Protein AF-A0A3E0KHG6-F1 (afdb_monomer)

Secondary structure (DSSP, 8-state):
--GGGGHHHHHHHHHHHHHHHH-SHHHHHHHHHHHHHHHHHHHHHHHHHHHEEEEEEES-SEEETT-EEEEEEEEEE-SSS-EEEEEEEEPPPEESS------SS---S---EEEEEE-TT-EEEEEEEEE--S-EEEE---EEEEEE-TTS--EEEEEE----EEEEEPPPP----------EEEEEEE-S-TT-EEEEEEEEEEE--TTS-GGGB-HHHHHHHSS-EEEEEEEEEE----------TTS----GGGSHHHHHHHHHHHHHHHHHHTT--S-----SS-------------------

Structure (mmCIF, N/CA/C/O backbone):
data_AF-A0A3E0KHG6-F1
#
_entry.id   AF-A0A3E0KHG6-F1
#
loop_
_atom_site.group_PDB
_atom_site.id
_atom_site.type_symbol
_atom_site.label_atom_id
_atom_site.label_alt_id
_atom_site.label_comp_id
_atom_site.label_asym_id
_atom_site.label_entity_id
_atom_site.label_seq_id
_atom_site.pdbx_PDB_ins_code
_atom_site.Cartn_x
_atom_site.Cartn_y
_atom_site.Cartn_z
_atom_site.occupancy
_atom_site.B_iso_or_equiv
_atom_site.auth_seq_id
_atom_site.auth_comp_id
_atom_site.auth_asym_id
_atom_site.auth_atom_id
_atom_site.pdbx_PDB_model_num
ATOM 1 N N . MET A 1 1 ? -0.201 10.706 -28.434 1.00 39.69 1 MET A N 1
ATOM 2 C CA . MET A 1 1 ? 0.811 10.623 -29.504 1.00 39.69 1 MET A CA 1
ATOM 3 C C . MET A 1 1 ? 1.356 12.033 -29.694 1.00 39.69 1 MET A C 1
ATOM 5 O O . MET A 1 1 ? 0.609 12.886 -30.156 1.00 39.69 1 MET A O 1
ATOM 9 N N . ARG A 1 2 ? 2.537 12.357 -29.147 1.00 41.09 2 ARG A N 1
ATOM 10 C CA . ARG A 1 2 ? 3.091 13.725 -29.238 1.00 41.09 2 ARG A CA 1
ATOM 11 C C . ARG A 1 2 ? 4.000 13.774 -30.470 1.00 41.09 2 ARG A C 1
ATOM 13 O O . ARG A 1 2 ? 4.746 12.834 -30.698 1.00 41.09 2 ARG A O 1
ATOM 20 N N . LEU A 1 3 ? 3.945 14.860 -31.243 1.00 42.72 3 LEU A N 1
ATOM 21 C CA . LEU A 1 3 ? 4.586 15.015 -32.565 1.00 42.72 3 LEU A CA 1
ATOM 22 C C . LEU A 1 3 ? 6.104 14.717 -32.637 1.00 42.72 3 LEU A C 1
ATOM 24 O O . LEU A 1 3 ? 6.637 14.565 -33.729 1.00 42.72 3 LEU A O 1
ATOM 28 N N . HIS A 1 4 ? 6.798 14.588 -31.506 1.00 54.03 4 HIS A N 1
ATOM 29 C CA . HIS A 1 4 ? 8.230 14.278 -31.444 1.00 54.03 4 HIS A CA 1
ATOM 30 C C . HIS A 1 4 ? 8.552 12.786 -31.658 1.00 54.03 4 HIS A C 1
ATOM 32 O O . HIS A 1 4 ? 9.675 12.466 -32.032 1.00 54.03 4 HIS A O 1
ATOM 38 N N . ASP A 1 5 ? 7.581 11.881 -31.472 1.00 59.44 5 ASP A N 1
ATOM 39 C CA . ASP A 1 5 ? 7.814 10.426 -31.522 1.00 59.44 5 ASP A CA 1
ATOM 40 C C . ASP A 1 5 ? 8.077 9.914 -32.966 1.00 59.44 5 ASP A C 1
ATOM 42 O O . ASP A 1 5 ? 8.570 8.807 -33.163 1.00 59.44 5 ASP A O 1
ATOM 46 N N . ILE A 1 6 ? 7.779 10.725 -33.992 1.00 68.62 6 ILE A N 1
ATOM 47 C CA . ILE A 1 6 ? 7.855 10.342 -35.420 1.00 68.62 6 ILE A CA 1
ATOM 48 C C . ILE A 1 6 ? 9.126 10.889 -36.098 1.00 68.62 6 ILE A C 1
ATOM 50 O O . ILE A 1 6 ? 9.483 10.459 -37.193 1.00 68.62 6 ILE A O 1
ATOM 54 N N . GLY A 1 7 ? 9.849 11.809 -35.449 1.00 79.44 7 GLY A N 1
ATOM 55 C CA . GLY A 1 7 ? 10.944 12.554 -36.074 1.00 79.44 7 GLY A CA 1
ATOM 56 C C . GLY A 1 7 ? 12.068 11.658 -36.592 1.00 79.44 7 GLY A C 1
ATOM 57 O O . GLY A 1 7 ? 12.348 11.653 -37.787 1.00 79.44 7 GLY A O 1
ATOM 58 N N . LEU A 1 8 ? 12.703 10.871 -35.718 1.00 81.12 8 LEU A N 1
ATOM 59 C CA . LEU A 1 8 ? 13.843 10.045 -36.122 1.00 81.12 8 LEU A CA 1
ATOM 60 C C . LEU A 1 8 ? 13.497 8.967 -37.169 1.00 81.12 8 LEU A C 1
ATOM 62 O O . LEU A 1 8 ? 14.211 8.913 -38.168 1.00 81.12 8 LEU A O 1
ATOM 66 N N . PRO A 1 9 ? 12.431 8.146 -37.033 1.00 85.31 9 PRO A N 1
ATOM 67 C CA . PRO A 1 9 ? 12.106 7.158 -38.063 1.00 85.31 9 PRO A CA 1
ATOM 68 C C . PRO A 1 9 ? 11.786 7.817 -39.412 1.00 85.31 9 PRO A C 1
ATOM 70 O O . PRO A 1 9 ? 12.242 7.332 -40.448 1.00 85.31 9 PRO A O 1
ATOM 73 N N . LEU A 1 10 ? 11.116 8.975 -39.413 1.00 89.56 10 LEU A N 1
ATOM 74 C CA . LEU A 1 10 ? 10.895 9.754 -40.630 1.00 89.56 10 LEU A CA 1
ATOM 75 C C . LEU A 1 10 ? 12.222 10.202 -41.262 1.00 89.56 10 LEU A C 1
ATOM 77 O O . LEU A 1 10 ? 12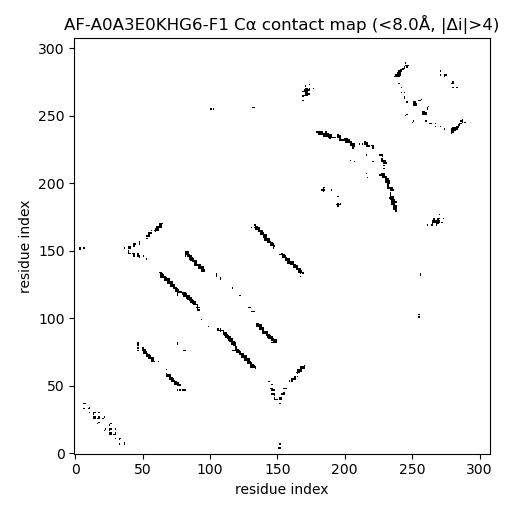.443 9.947 -42.445 1.00 89.56 10 LEU A O 1
ATOM 81 N N . TRP A 1 11 ? 13.142 10.779 -40.483 1.00 88.94 11 TRP A N 1
ATOM 82 C CA . TRP A 1 11 ? 14.472 11.168 -40.971 1.00 88.94 11 TRP A CA 1
ATOM 83 C C . TRP A 1 11 ? 15.285 9.978 -41.484 1.00 88.94 11 TRP A C 1
ATOM 85 O O . TRP A 1 11 ? 15.977 10.107 -42.490 1.00 88.94 11 TRP A O 1
ATOM 95 N N . THR A 1 12 ? 15.165 8.804 -40.858 1.00 90.19 12 THR A N 1
ATOM 96 C CA . THR A 1 12 ? 15.846 7.587 -41.331 1.00 90.19 12 THR A CA 1
ATOM 97 C C . THR A 1 12 ? 15.291 7.112 -42.673 1.00 90.19 12 THR A C 1
ATOM 99 O O . THR A 1 12 ? 16.064 6.738 -43.553 1.00 90.19 12 THR A O 1
ATOM 102 N N . SER A 1 13 ? 13.971 7.208 -42.876 1.00 91.44 13 SER A N 1
ATOM 103 C CA . SER A 1 13 ? 13.336 6.875 -44.154 1.00 91.44 13 SER A CA 1
ATOM 104 C C . SER A 1 13 ? 13.700 7.875 -45.254 1.00 91.44 13 SER A C 1
ATOM 106 O O . SER A 1 13 ? 13.993 7.475 -46.378 1.00 91.44 13 SER A O 1
ATOM 108 N N . LEU A 1 14 ? 13.784 9.168 -44.923 1.00 93.12 14 LEU A N 1
ATOM 109 C CA . LEU A 1 14 ? 14.209 10.205 -45.859 1.00 93.12 14 LEU A CA 1
ATOM 110 C C . LEU A 1 14 ? 15.688 10.046 -46.239 1.00 93.12 14 LEU A C 1
ATOM 112 O O . LEU A 1 14 ? 16.036 10.180 -47.409 1.00 93.12 14 LEU A O 1
ATOM 116 N N . ALA A 1 15 ? 16.546 9.704 -45.273 1.00 92.06 15 ALA A N 1
ATOM 117 C CA . ALA A 1 15 ? 17.954 9.402 -45.518 1.00 92.06 15 ALA A CA 1
ATOM 118 C C . ALA A 1 15 ? 18.129 8.165 -46.415 1.00 92.06 15 ALA A C 1
ATOM 120 O O . ALA A 1 15 ? 19.000 8.169 -47.281 1.00 92.06 15 ALA A O 1
ATOM 121 N N . LEU A 1 16 ? 17.276 7.142 -46.264 1.00 94.56 16 LEU A N 1
ATOM 122 C CA . LEU A 1 16 ? 17.259 5.978 -47.154 1.00 94.56 16 LEU A CA 1
ATOM 123 C C . LEU A 1 16 ? 16.898 6.373 -48.589 1.00 94.56 16 LEU A C 1
ATOM 125 O O . LEU A 1 16 ? 17.606 6.001 -49.519 1.00 94.56 16 LEU A O 1
ATOM 129 N N . VAL A 1 17 ? 15.828 7.153 -48.774 1.00 95.19 17 VAL A N 1
ATOM 130 C CA . VAL A 1 17 ? 15.427 7.643 -50.103 1.00 95.19 17 VAL A CA 1
ATOM 131 C C . VAL A 1 17 ? 16.553 8.468 -50.724 1.00 95.19 17 VAL A C 1
ATOM 133 O O . VAL A 1 17 ? 16.929 8.217 -51.864 1.00 95.19 17 VAL A O 1
ATOM 136 N N . PHE A 1 18 ? 17.154 9.380 -49.958 1.00 94.44 18 PHE A N 1
ATOM 137 C CA . PHE A 1 18 ? 18.280 10.194 -50.412 1.00 94.44 18 PHE A CA 1
ATOM 138 C C . PHE A 1 18 ? 19.503 9.355 -50.817 1.00 94.44 18 PHE A C 1
ATOM 140 O O . PHE A 1 18 ? 20.175 9.675 -51.802 1.00 94.44 18 PHE A O 1
ATOM 147 N N . ALA A 1 19 ? 19.777 8.265 -50.093 1.00 94.31 19 ALA A N 1
ATOM 148 C CA . ALA A 1 19 ? 20.847 7.332 -50.428 1.00 94.31 19 ALA A CA 1
ATOM 149 C C . ALA A 1 19 ? 20.568 6.543 -51.712 1.00 94.31 19 ALA A C 1
ATOM 151 O O . ALA A 1 19 ? 21.480 6.357 -52.518 1.00 94.31 19 ALA A O 1
ATOM 152 N N . LEU A 1 20 ? 19.314 6.139 -51.932 1.00 95.00 20 LEU A N 1
ATOM 153 C CA . LEU A 1 20 ? 18.892 5.432 -53.141 1.00 95.00 20 LEU A CA 1
ATOM 154 C C . LEU A 1 20 ? 18.875 6.339 -54.382 1.00 95.00 20 LEU A C 1
ATOM 156 O O . LEU A 1 20 ? 19.191 5.865 -55.469 1.00 95.00 20 LEU A O 1
ATOM 160 N N . THR A 1 21 ? 18.530 7.625 -54.241 1.00 96.06 21 THR A N 1
ATOM 161 C CA . THR A 1 21 ? 18.447 8.563 -55.376 1.00 96.06 21 THR A CA 1
ATOM 162 C C . THR A 1 21 ? 19.797 9.134 -55.787 1.00 96.06 21 THR A C 1
ATOM 164 O O . THR A 1 21 ? 20.072 9.260 -56.976 1.00 96.06 21 THR A O 1
ATOM 167 N N . THR A 1 22 ? 20.625 9.527 -54.817 1.00 94.81 22 THR A N 1
ATOM 168 C CA . THR A 1 22 ? 21.876 10.258 -55.082 1.00 94.81 22 THR A CA 1
ATOM 169 C C . THR A 1 22 ? 23.055 9.304 -55.261 1.00 94.81 22 THR A C 1
ATOM 171 O O . THR A 1 22 ? 23.980 9.592 -56.017 1.00 94.81 22 THR A O 1
ATOM 174 N N . GLY A 1 23 ? 23.028 8.158 -54.569 1.00 88.94 23 GLY A N 1
ATOM 175 C CA . GLY A 1 23 ? 24.167 7.250 -54.482 1.00 88.94 23 GLY A CA 1
ATOM 176 C C . GLY A 1 23 ? 25.382 7.869 -53.771 1.00 88.94 23 GLY A C 1
ATOM 177 O O . GLY A 1 23 ? 25.351 8.995 -53.277 1.00 88.94 23 GLY A O 1
ATOM 178 N N . GLY A 1 24 ? 26.479 7.113 -53.702 1.00 93.25 24 GLY A N 1
ATOM 179 C CA . GLY A 1 24 ? 27.741 7.560 -53.098 1.00 93.25 24 GLY A CA 1
ATOM 180 C C . GLY A 1 24 ? 27.891 7.251 -51.599 1.00 93.25 24 GLY A C 1
ATOM 181 O O . GLY A 1 24 ? 26.935 6.865 -50.929 1.00 93.25 24 GLY A O 1
ATOM 182 N N . PRO A 1 25 ? 29.109 7.391 -51.046 1.00 94.06 25 PRO A N 1
ATOM 183 C CA . PRO A 1 25 ? 29.423 6.920 -49.695 1.00 94.06 25 PRO A CA 1
ATOM 184 C C . PRO A 1 25 ? 28.768 7.761 -48.590 1.00 94.06 25 PRO A C 1
ATOM 186 O O . PRO A 1 25 ? 28.398 7.224 -47.549 1.00 94.06 25 PRO A O 1
ATOM 189 N N . PHE A 1 26 ? 28.597 9.069 -48.808 1.00 94.00 26 PHE A N 1
ATOM 190 C CA . PHE A 1 26 ? 28.075 9.983 -47.790 1.00 94.00 26 PHE A CA 1
ATOM 191 C C . PHE A 1 26 ? 26.594 9.732 -47.436 1.00 94.00 26 PHE A C 1
ATOM 193 O O . PHE A 1 26 ? 26.302 9.571 -46.249 1.00 94.00 26 PHE A O 1
ATOM 200 N N . PRO A 1 27 ? 25.651 9.634 -48.398 1.00 94.06 27 PRO A N 1
ATOM 201 C CA . PRO A 1 27 ? 24.254 9.330 -48.074 1.00 94.06 27 PRO A CA 1
ATOM 202 C C . PRO A 1 27 ? 24.070 7.983 -47.358 1.00 94.06 27 PRO A C 1
ATOM 204 O O . PRO A 1 27 ? 23.301 7.891 -46.402 1.00 94.06 27 PRO A O 1
ATOM 207 N N . TRP A 1 28 ? 24.822 6.954 -47.768 1.00 94.44 28 TRP A N 1
ATOM 208 C CA . TRP A 1 28 ? 24.813 5.651 -47.099 1.00 94.44 28 TRP A CA 1
ATOM 209 C C . TRP A 1 28 ? 25.358 5.725 -45.673 1.00 94.44 28 TRP A C 1
ATOM 211 O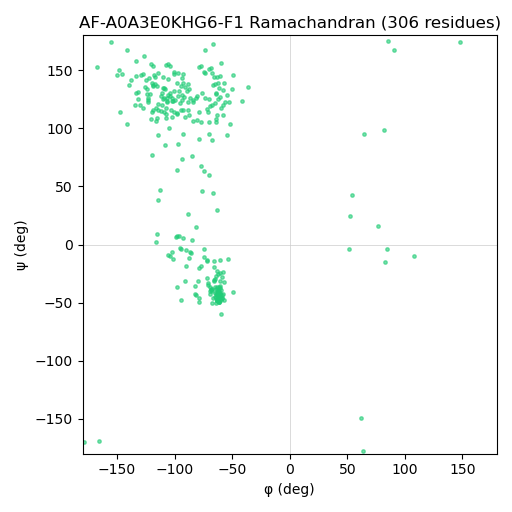 O . TRP A 1 28 ? 24.758 5.152 -44.767 1.00 94.44 28 TRP A O 1
ATOM 221 N N . PHE A 1 29 ? 26.445 6.468 -45.445 1.00 95.25 29 PHE A N 1
ATOM 222 C CA . PHE A 1 29 ? 26.970 6.711 -44.101 1.00 95.25 29 PHE A CA 1
ATOM 223 C C . PHE A 1 29 ? 25.920 7.361 -43.188 1.00 95.25 29 PHE A C 1
ATOM 225 O O . PHE A 1 29 ? 25.680 6.872 -42.085 1.00 95.25 29 PHE A O 1
ATOM 232 N N . LEU A 1 30 ? 25.236 8.407 -43.670 1.00 93.69 30 LEU A N 1
ATOM 233 C CA . LEU A 1 30 ? 24.166 9.072 -42.922 1.00 93.69 30 LEU A CA 1
ATOM 234 C C . LEU A 1 30 ? 23.028 8.101 -42.572 1.00 93.69 30 LEU A C 1
ATOM 236 O O . LEU A 1 30 ? 22.580 8.065 -41.423 1.00 93.69 30 LEU A O 1
ATOM 240 N N . PHE A 1 31 ? 22.587 7.291 -43.540 1.00 94.19 31 PHE A N 1
ATOM 241 C CA . PHE A 1 31 ? 21.569 6.269 -43.311 1.00 94.19 31 PHE A CA 1
ATOM 242 C C . PHE A 1 31 ? 22.011 5.253 -42.248 1.00 94.19 31 PHE A C 1
ATOM 244 O O . PHE A 1 31 ? 21.259 5.006 -41.305 1.00 94.19 31 PHE A O 1
ATOM 251 N N . TYR A 1 32 ? 23.231 4.711 -42.337 1.00 95.00 32 TYR A N 1
ATOM 252 C CA . TYR A 1 32 ? 23.737 3.742 -41.360 1.00 95.00 32 TYR A CA 1
ATOM 253 C C . TYR A 1 32 ? 23.874 4.331 -39.954 1.00 95.00 32 TYR A C 1
ATOM 255 O O . TYR A 1 32 ? 23.528 3.654 -38.988 1.00 95.00 32 TYR A O 1
ATOM 263 N N . CYS A 1 33 ? 24.309 5.587 -39.814 1.00 93.88 33 CYS A N 1
ATOM 264 C CA . CYS A 1 33 ? 24.358 6.259 -38.514 1.00 93.88 33 CYS A CA 1
ATOM 265 C C . CYS A 1 33 ? 22.965 6.389 -37.886 1.00 93.88 33 CYS A C 1
ATOM 267 O O . CYS A 1 33 ? 22.781 6.071 -36.712 1.00 93.88 33 CYS A O 1
ATOM 269 N N . LEU A 1 34 ? 21.974 6.823 -38.667 1.00 92.44 34 LEU A N 1
ATOM 270 C CA . LEU A 1 34 ? 20.605 6.998 -38.188 1.00 92.44 34 LEU A CA 1
ATOM 271 C C . LEU A 1 34 ? 19.913 5.657 -37.888 1.00 92.44 34 LEU A C 1
ATOM 273 O O . LEU A 1 34 ? 19.267 5.513 -36.849 1.00 92.44 34 LEU A O 1
ATOM 277 N N . ALA A 1 35 ? 20.079 4.661 -38.760 1.00 93.06 35 ALA A N 1
ATOM 278 C CA . ALA A 1 35 ? 19.563 3.311 -38.551 1.00 93.06 35 ALA A CA 1
ATOM 279 C C . ALA A 1 35 ? 20.226 2.639 -37.336 1.00 93.06 35 ALA A C 1
ATOM 281 O O . ALA A 1 35 ? 19.541 2.044 -36.505 1.00 93.06 35 ALA A O 1
ATOM 282 N N . GLY A 1 36 ? 21.544 2.792 -37.179 1.00 94.12 36 GLY A N 1
ATOM 283 C CA . GLY A 1 36 ? 22.283 2.318 -36.012 1.00 94.12 36 GLY A CA 1
ATOM 284 C C . GLY A 1 36 ? 21.798 2.967 -34.715 1.00 94.12 36 GLY A C 1
ATOM 285 O O . GLY A 1 36 ? 21.580 2.265 -33.729 1.00 94.12 36 GLY A O 1
ATOM 286 N N . ALA A 1 37 ? 21.544 4.280 -34.723 1.00 91.25 37 ALA A N 1
ATOM 287 C CA . ALA A 1 37 ? 20.981 4.990 -33.575 1.00 91.25 37 ALA A CA 1
ATOM 288 C C . ALA A 1 37 ? 19.577 4.479 -33.201 1.00 91.25 37 ALA A C 1
ATOM 290 O O . ALA A 1 37 ? 19.301 4.295 -32.016 1.00 91.25 37 ALA A O 1
ATOM 291 N N . LEU A 1 38 ? 18.714 4.188 -34.185 1.00 90.44 38 LEU A N 1
ATOM 292 C CA . LEU A 1 38 ? 17.403 3.569 -33.949 1.00 90.44 38 LEU A CA 1
ATOM 293 C C . LEU A 1 38 ? 17.528 2.186 -33.303 1.00 90.44 38 LEU A C 1
ATOM 295 O O . LEU A 1 38 ? 16.873 1.915 -32.297 1.00 90.44 38 LEU A O 1
ATOM 299 N N . VAL A 1 39 ? 18.373 1.316 -33.863 1.00 92.31 39 VAL A N 1
ATOM 300 C CA . VAL A 1 39 ? 18.574 -0.043 -33.338 1.00 92.31 39 VAL A CA 1
ATOM 301 C C . VAL A 1 39 ? 19.135 0.011 -31.918 1.00 92.31 39 VAL A C 1
ATOM 303 O O . VAL A 1 39 ? 18.616 -0.662 -31.028 1.00 92.31 39 VAL A O 1
ATOM 306 N N . LEU A 1 40 ? 20.142 0.854 -31.676 1.00 93.06 40 LEU A N 1
ATOM 307 C CA . LEU A 1 40 ? 20.742 1.026 -30.355 1.00 93.06 40 LEU A CA 1
ATOM 308 C C . LEU A 1 40 ? 19.733 1.573 -29.336 1.00 93.06 40 LEU A C 1
ATOM 310 O O . LEU A 1 40 ? 19.669 1.075 -28.216 1.00 93.06 40 LEU A O 1
ATOM 314 N N . SER A 1 41 ? 18.919 2.555 -29.727 1.00 90.44 41 SER A N 1
ATOM 315 C CA . SER A 1 41 ? 17.857 3.128 -28.894 1.00 90.44 41 SER A CA 1
ATOM 316 C C . SER A 1 41 ? 16.798 2.079 -28.517 1.00 90.44 41 SER A C 1
ATOM 318 O O . SER A 1 41 ? 16.434 1.961 -27.344 1.00 90.44 41 SER A O 1
ATOM 320 N N . GLY A 1 42 ? 16.376 1.241 -29.470 1.00 89.88 42 GLY A N 1
ATOM 321 C CA . GLY A 1 42 ? 15.443 0.140 -29.218 1.00 89.88 42 GLY A CA 1
ATOM 322 C C . GLY A 1 42 ? 16.021 -0.929 -28.286 1.00 89.88 42 GLY A C 1
ATOM 323 O O . GLY A 1 42 ? 15.366 -1.333 -27.322 1.00 89.88 42 GLY A O 1
ATOM 324 N N . LEU A 1 43 ? 17.272 -1.345 -28.519 1.00 91.75 43 LEU A N 1
ATOM 325 C CA . LEU A 1 43 ? 17.988 -2.281 -27.646 1.00 91.75 43 LEU A CA 1
ATOM 326 C C . LEU A 1 43 ? 18.165 -1.714 -26.231 1.00 91.75 43 LEU A C 1
ATOM 328 O O . LEU A 1 43 ? 17.982 -2.444 -25.256 1.00 91.75 43 LEU A O 1
ATOM 332 N N . TRP A 1 44 ? 18.456 -0.415 -26.108 1.00 92.88 44 TRP A N 1
ATOM 333 C CA . TRP A 1 44 ? 18.571 0.262 -24.817 1.00 92.88 44 TRP A CA 1
ATOM 334 C C . TRP A 1 44 ? 17.243 0.272 -24.067 1.00 92.88 44 TRP A C 1
ATOM 336 O O . TRP A 1 44 ? 17.202 -0.138 -22.909 1.00 92.88 44 TRP A O 1
ATOM 346 N N . ALA A 1 45 ? 16.150 0.698 -24.710 1.00 90.06 45 ALA A N 1
ATOM 347 C CA . ALA A 1 45 ? 14.822 0.697 -24.095 1.00 90.06 45 ALA A CA 1
ATOM 348 C C . ALA A 1 45 ? 14.420 -0.711 -23.640 1.00 90.06 45 ALA A C 1
ATOM 350 O O . ALA A 1 45 ? 13.918 -0.890 -22.528 1.00 90.06 45 ALA A O 1
ATOM 351 N N . TYR A 1 46 ? 14.687 -1.722 -24.472 1.00 91.12 46 TYR A N 1
ATOM 352 C CA . TYR A 1 46 ? 14.421 -3.119 -24.144 1.00 91.12 46 TYR A CA 1
ATOM 353 C C . TYR A 1 46 ? 15.217 -3.574 -22.919 1.00 91.12 46 TYR A C 1
ATOM 355 O O . TYR A 1 46 ? 14.632 -4.088 -21.962 1.00 91.12 46 TYR A O 1
ATOM 363 N N . HIS A 1 47 ? 16.526 -3.317 -22.901 1.00 90.81 47 HIS A N 1
ATOM 364 C CA . HIS A 1 47 ? 17.391 -3.672 -21.781 1.00 90.81 47 HIS A CA 1
ATOM 365 C C . HIS A 1 47 ? 17.002 -2.938 -20.492 1.00 90.81 47 HIS A C 1
ATOM 367 O O . HIS A 1 47 ? 16.918 -3.557 -19.433 1.00 90.81 47 HIS A O 1
ATOM 373 N N . ALA A 1 48 ? 16.706 -1.641 -20.576 1.00 89.00 48 ALA A N 1
ATOM 374 C CA . ALA A 1 48 ? 16.241 -0.848 -19.445 1.00 89.00 48 ALA A CA 1
ATOM 375 C C . ALA A 1 48 ? 14.912 -1.390 -18.890 1.00 89.00 48 ALA A C 1
ATOM 377 O O . ALA A 1 48 ? 14.780 -1.591 -17.689 1.00 89.00 48 ALA A O 1
ATOM 378 N N . SER A 1 49 ? 13.943 -1.708 -19.753 1.00 89.12 49 SER A N 1
ATOM 379 C CA . SER A 1 49 ? 12.627 -2.199 -19.319 1.00 89.12 49 SER A CA 1
ATOM 380 C C . SER A 1 49 ? 12.662 -3.570 -18.631 1.00 89.12 49 SER A C 1
ATOM 382 O O . SER A 1 49 ? 11.832 -3.839 -17.761 1.00 89.12 49 SER A O 1
ATOM 384 N N . ARG A 1 50 ? 13.621 -4.431 -19.007 1.00 90.25 50 ARG A N 1
ATOM 385 C CA . ARG A 1 50 ? 13.808 -5.762 -18.413 1.00 90.25 50 ARG A CA 1
ATOM 386 C C . ARG A 1 50 ? 14.542 -5.738 -17.081 1.00 90.25 50 ARG A C 1
ATOM 388 O O . ARG A 1 50 ? 14.288 -6.608 -16.259 1.00 90.25 50 ARG A O 1
ATOM 395 N N . ASN A 1 51 ? 15.446 -4.782 -16.892 1.00 90.81 51 ASN A N 1
ATOM 396 C CA . ASN A 1 51 ? 16.323 -4.741 -15.723 1.00 90.81 51 ASN A CA 1
ATOM 397 C C . ASN A 1 51 ? 15.890 -3.726 -14.660 1.00 90.81 51 ASN A C 1
ATOM 399 O O . ASN A 1 51 ? 16.495 -3.686 -13.592 1.00 90.81 51 ASN A O 1
ATOM 403 N N . VAL A 1 52 ? 14.874 -2.903 -14.934 1.00 90.31 52 VAL A N 1
ATOM 404 C CA . VAL A 1 52 ? 14.255 -2.055 -13.912 1.00 90.31 52 VAL A CA 1
ATOM 405 C C . VAL A 1 52 ? 13.157 -2.838 -13.219 1.00 90.31 52 VAL A C 1
ATOM 407 O O . VAL A 1 52 ? 12.107 -3.109 -13.811 1.00 90.31 52 VAL A O 1
ATOM 410 N N . ASP A 1 53 ? 13.388 -3.148 -11.951 1.00 89.38 53 ASP A N 1
ATOM 411 C CA . ASP A 1 53 ? 12.393 -3.718 -11.060 1.00 89.38 53 ASP A CA 1
ATOM 412 C C . ASP A 1 53 ? 11.796 -2.655 -10.148 1.00 89.38 53 ASP A C 1
ATOM 414 O O . ASP A 1 53 ? 12.424 -1.653 -9.805 1.00 89.38 53 ASP A O 1
ATOM 418 N N . CYS A 1 54 ? 10.528 -2.856 -9.802 1.00 90.00 54 CYS A N 1
ATOM 419 C CA . CYS A 1 54 ? 9.826 -2.012 -8.857 1.00 90.00 54 CYS A CA 1
ATOM 420 C C . CYS A 1 54 ? 9.122 -2.906 -7.846 1.00 90.00 54 CYS A C 1
ATOM 422 O O . CYS A 1 54 ? 8.445 -3.861 -8.220 1.00 90.00 54 CYS A O 1
ATOM 424 N N . SER A 1 55 ? 9.285 -2.609 -6.568 1.00 90.25 55 SER A N 1
ATOM 425 C CA . SER A 1 55 ? 8.514 -3.223 -5.498 1.00 90.25 55 SER A CA 1
ATOM 426 C C . SER A 1 55 ? 7.762 -2.140 -4.736 1.00 90.25 55 SER A C 1
ATOM 428 O O . SER A 1 55 ? 8.119 -0.959 -4.759 1.00 90.25 55 SER A O 1
ATOM 430 N N . ALA A 1 56 ? 6.666 -2.536 -4.101 1.00 89.81 56 ALA A N 1
ATOM 431 C CA . ALA A 1 56 ? 5.829 -1.625 -3.348 1.00 89.81 56 ALA A CA 1
ATOM 432 C C . ALA A 1 56 ? 5.478 -2.216 -2.002 1.00 89.81 56 ALA A C 1
ATOM 434 O O . ALA A 1 56 ? 5.026 -3.353 -1.896 1.00 89.81 56 ALA A O 1
ATOM 435 N N . THR A 1 57 ? 5.687 -1.404 -0.981 1.00 91.06 57 THR A N 1
ATOM 436 C CA . THR A 1 57 ? 5.441 -1.755 0.411 1.00 91.06 57 THR A CA 1
ATOM 437 C C . THR A 1 57 ? 4.684 -0.622 1.068 1.00 91.06 57 THR A C 1
ATOM 439 O O . THR A 1 57 ? 4.900 0.548 0.753 1.00 91.06 57 THR A O 1
ATOM 442 N N . VAL A 1 58 ? 3.791 -0.968 1.982 1.00 91.00 58 VAL A N 1
ATOM 443 C CA . VAL A 1 58 ? 3.053 0.004 2.786 1.00 91.00 58 VAL A CA 1
ATOM 444 C C . VAL A 1 58 ? 3.642 -0.022 4.189 1.00 91.00 58 VAL A C 1
ATOM 446 O O . VAL A 1 58 ? 4.022 -1.087 4.673 1.00 91.00 58 VAL A O 1
ATOM 449 N N . ASP A 1 59 ? 3.734 1.137 4.837 1.00 90.50 59 ASP A N 1
ATOM 450 C CA . ASP A 1 59 ? 4.246 1.255 6.208 1.00 90.50 59 ASP A CA 1
ATOM 451 C C . ASP A 1 59 ? 3.441 0.425 7.223 1.00 90.50 59 ASP A C 1
ATOM 453 O O . ASP A 1 59 ? 3.984 -0.024 8.232 1.00 90.50 59 ASP A O 1
ATOM 457 N N . ARG A 1 60 ? 2.153 0.197 6.947 1.00 89.06 60 ARG A N 1
ATOM 458 C CA . ARG A 1 60 ? 1.228 -0.570 7.787 1.00 89.06 60 ARG A CA 1
ATOM 459 C C . ARG A 1 60 ? 0.210 -1.354 6.958 1.00 89.06 60 ARG A C 1
ATOM 461 O O . ARG A 1 60 ? -0.279 -0.871 5.944 1.00 89.06 60 ARG A O 1
ATOM 468 N N . ALA A 1 61 ? -0.184 -2.529 7.445 1.00 87.88 61 ALA A N 1
ATOM 469 C CA . ALA A 1 61 ? -1.237 -3.341 6.820 1.00 87.88 61 ALA A CA 1
ATOM 470 C C . ALA A 1 61 ? -2.662 -2.823 7.109 1.00 87.88 61 ALA A C 1
ATOM 472 O O . ALA A 1 61 ? -3.616 -3.168 6.407 1.00 87.88 61 ALA A O 1
ATOM 473 N N . ALA A 1 62 ? -2.816 -1.996 8.149 1.00 89.38 62 ALA A N 1
ATOM 474 C CA . ALA A 1 62 ? -4.097 -1.443 8.564 1.00 89.38 62 ALA A CA 1
ATOM 475 C C . ALA A 1 62 ? -4.001 0.038 8.939 1.00 89.38 62 ALA A C 1
ATOM 477 O O . ALA A 1 62 ? -3.037 0.462 9.574 1.00 89.38 62 ALA A O 1
ATOM 478 N N . ALA A 1 63 ? -5.027 0.807 8.582 1.00 90.88 63 ALA A N 1
ATOM 479 C CA . ALA A 1 63 ? -5.144 2.229 8.889 1.00 90.88 63 ALA A CA 1
ATOM 480 C C . ALA A 1 63 ? -6.584 2.596 9.246 1.00 90.88 63 ALA A C 1
ATOM 482 O O . ALA A 1 63 ? -7.510 1.821 9.014 1.00 90.88 63 ALA A O 1
ATOM 483 N N . THR A 1 64 ? -6.790 3.785 9.798 1.00 90.88 64 THR A N 1
ATOM 484 C CA . THR A 1 64 ? -8.135 4.314 10.054 1.00 90.88 64 THR A CA 1
ATOM 485 C C . THR A 1 64 ? -8.572 5.252 8.928 1.00 90.88 64 THR A C 1
ATOM 487 O O . THR A 1 64 ? -7.753 5.954 8.343 1.00 90.88 64 THR A O 1
ATOM 490 N N . ALA A 1 65 ? -9.867 5.309 8.619 1.00 89.31 65 ALA A N 1
ATOM 491 C CA . ALA A 1 65 ? -10.399 6.224 7.612 1.00 89.31 65 ALA A CA 1
ATOM 492 C C . ALA A 1 65 ? -9.995 7.689 7.897 1.00 89.31 65 ALA A C 1
ATOM 494 O O . ALA A 1 65 ? -10.182 8.208 9.003 1.00 89.31 65 ALA A O 1
ATOM 495 N N . GLY A 1 66 ? -9.437 8.352 6.882 1.00 87.00 66 GLY A N 1
ATOM 496 C CA . GLY A 1 66 ? -8.897 9.713 6.941 1.00 87.00 66 GLY A CA 1
ATOM 497 C C . GLY A 1 66 ? -7.453 9.817 7.453 1.00 87.00 66 GLY A C 1
ATOM 498 O O . GLY A 1 66 ? -6.890 10.914 7.451 1.00 87.00 66 GLY A O 1
ATOM 499 N N . GLU A 1 67 ? -6.846 8.707 7.874 1.00 89.31 67 GLU A N 1
ATOM 500 C CA . GLU A 1 67 ? -5.428 8.633 8.218 1.00 89.31 67 GLU A CA 1
ATOM 501 C C . GLU A 1 67 ? -4.554 8.651 6.954 1.00 89.31 67 GLU A C 1
ATOM 503 O O . GLU A 1 67 ? -4.955 8.188 5.883 1.00 89.31 67 GLU A O 1
ATOM 508 N N . VAL A 1 68 ? -3.357 9.227 7.075 1.00 89.88 68 VAL A N 1
ATOM 509 C CA . VAL A 1 68 ? -2.372 9.256 5.991 1.00 89.88 68 VAL A CA 1
ATOM 510 C C . VAL A 1 68 ? -1.431 8.069 6.153 1.00 89.88 68 VAL A C 1
ATOM 512 O O . VAL A 1 68 ? -0.794 7.917 7.192 1.00 89.88 68 VAL A O 1
ATOM 515 N N . VAL A 1 69 ? -1.340 7.264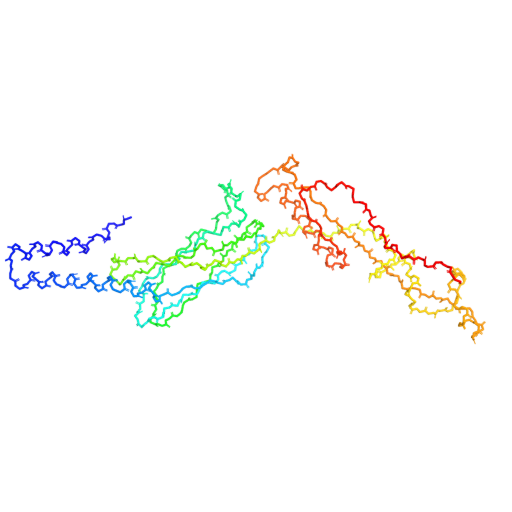 5.104 1.00 90.06 69 VAL A N 1
ATOM 516 C CA . VAL A 1 69 ? -0.515 6.059 4.999 1.00 90.06 69 VAL A CA 1
ATOM 517 C C . VAL A 1 69 ? 0.625 6.325 4.015 1.00 90.06 69 VAL A C 1
ATOM 519 O O . VAL A 1 69 ? 0.445 7.056 3.033 1.00 90.06 69 VAL A O 1
ATOM 522 N N . GLU A 1 70 ? 1.807 5.768 4.272 1.00 90.56 70 GLU A N 1
ATOM 523 C CA . GLU A 1 70 ? 2.978 5.936 3.406 1.00 90.56 70 GLU A CA 1
ATOM 524 C C . GLU A 1 70 ? 3.160 4.695 2.526 1.00 90.56 70 GLU A C 1
ATOM 526 O O . GLU A 1 70 ? 3.465 3.602 2.998 1.00 90.56 70 GLU A O 1
ATOM 531 N N . LEU A 1 71 ? 2.983 4.875 1.217 1.00 90.06 71 LEU A N 1
ATOM 532 C CA . LEU A 1 71 ? 3.358 3.892 0.211 1.00 90.06 71 LEU A CA 1
ATOM 533 C C . LEU A 1 71 ? 4.807 4.138 -0.196 1.00 90.06 71 LEU A C 1
ATOM 535 O O . LEU A 1 71 ? 5.136 5.167 -0.793 1.00 90.06 71 LEU A O 1
ATOM 539 N N . ARG A 1 72 ? 5.661 3.167 0.099 1.00 91.62 72 ARG A N 1
ATOM 540 C CA . ARG A 1 72 ? 7.056 3.138 -0.315 1.00 91.62 72 ARG A CA 1
ATOM 541 C C . ARG A 1 72 ? 7.176 2.333 -1.604 1.00 91.62 72 ARG A C 1
ATOM 543 O O . ARG A 1 72 ? 6.911 1.133 -1.615 1.00 91.62 72 ARG A O 1
ATOM 550 N N . LEU A 1 73 ? 7.588 3.009 -2.669 1.00 90.56 73 LEU A N 1
ATOM 551 C CA . LEU A 1 73 ? 7.946 2.414 -3.949 1.00 90.56 73 LEU A CA 1
ATOM 552 C C . LEU A 1 73 ? 9.465 2.340 -4.032 1.00 90.56 73 LEU A C 1
ATOM 554 O O . LEU A 1 73 ? 10.147 3.356 -3.906 1.00 90.56 73 LEU A O 1
ATOM 558 N N . GLU A 1 74 ? 9.990 1.147 -4.246 1.00 91.56 74 GLU A N 1
ATOM 559 C CA . GLU A 1 74 ? 11.418 0.919 -4.392 1.00 91.56 74 GLU A CA 1
ATOM 560 C C . GLU A 1 74 ? 11.700 0.534 -5.836 1.00 91.56 74 GLU A C 1
ATOM 562 O O . GLU A 1 74 ? 11.120 -0.413 -6.363 1.00 91.56 74 GLU A O 1
ATOM 567 N N . LEU A 1 75 ? 12.528 1.335 -6.495 1.00 91.69 75 LEU A N 1
ATOM 568 C CA . LEU A 1 75 ? 12.952 1.148 -7.871 1.00 91.69 75 LEU A CA 1
ATOM 569 C C . LEU A 1 75 ? 14.406 0.729 -7.890 1.00 91.69 75 LEU A C 1
ATOM 571 O O . LEU A 1 75 ? 15.257 1.433 -7.354 1.00 91.69 75 LEU A O 1
ATOM 575 N N . GLU A 1 76 ? 14.688 -0.382 -8.549 1.00 92.31 76 GLU A N 1
ATOM 576 C CA . GLU A 1 76 ? 16.019 -0.961 -8.636 1.00 92.31 76 GLU A CA 1
ATOM 577 C C . GLU A 1 76 ? 16.405 -1.097 -10.109 1.00 92.31 76 GLU A C 1
ATOM 579 O O . GLU A 1 76 ? 15.699 -1.742 -10.887 1.00 92.31 76 GLU A O 1
ATOM 584 N N . ASN A 1 77 ? 17.525 -0.492 -10.510 1.00 93.62 77 ASN A N 1
ATOM 585 C CA . ASN A 1 77 ? 18.150 -0.791 -11.793 1.00 93.62 77 ASN A CA 1
ATOM 586 C C . ASN A 1 77 ? 19.165 -1.915 -11.604 1.00 93.62 77 ASN A C 1
ATOM 588 O O . ASN A 1 77 ? 20.237 -1.686 -11.059 1.00 93.62 77 ASN A O 1
ATOM 592 N N . ARG A 1 78 ? 18.879 -3.106 -12.122 1.00 91.50 78 ARG A N 1
ATOM 593 C CA . ARG A 1 78 ? 19.784 -4.265 -12.040 1.00 91.50 78 ARG A CA 1
ATOM 594 C C . ARG A 1 78 ? 20.842 -4.302 -13.139 1.00 91.50 78 ARG A C 1
ATOM 596 O O . ARG A 1 78 ? 21.605 -5.259 -13.235 1.00 91.50 78 ARG A O 1
ATOM 603 N N . SER A 1 79 ? 20.892 -3.280 -13.990 1.00 89.81 79 SER A N 1
ATOM 604 C CA . SER A 1 79 ? 21.842 -3.202 -15.094 1.00 89.81 79 SER A CA 1
ATOM 605 C C . SER A 1 79 ? 22.975 -2.209 -14.855 1.00 89.81 79 SER A C 1
ATOM 607 O O . SER A 1 79 ? 22.842 -1.224 -14.130 1.00 89.81 79 SER A O 1
ATOM 609 N N . LEU A 1 80 ? 24.092 -2.456 -15.542 1.00 89.56 80 LEU A N 1
ATOM 610 C CA . LEU A 1 80 ? 25.227 -1.534 -15.638 1.00 89.56 80 LEU A CA 1
ATOM 611 C C . LEU A 1 80 ? 24.947 -0.334 -16.560 1.00 89.56 80 LEU A C 1
ATOM 613 O O . LEU A 1 80 ? 25.728 0.614 -16.594 1.00 89.56 80 LEU A O 1
ATOM 617 N N . LEU A 1 81 ? 23.849 -0.368 -17.321 1.00 88.94 81 LEU A N 1
ATOM 618 C CA . LEU A 1 81 ? 23.432 0.750 -18.158 1.00 88.94 81 LEU A CA 1
ATOM 619 C C . LEU A 1 81 ? 22.551 1.698 -17.336 1.00 88.94 81 LEU A C 1
ATOM 621 O O . LEU A 1 81 ? 21.637 1.235 -16.651 1.00 88.94 81 LEU A O 1
ATOM 625 N N . PRO A 1 82 ? 22.776 3.019 -17.398 1.00 89.31 82 PRO A N 1
ATOM 626 C CA . PRO A 1 82 ? 21.872 3.966 -16.770 1.00 89.31 82 PRO A CA 1
ATOM 627 C C . PRO A 1 82 ? 20.519 3.961 -17.487 1.00 89.31 82 PRO A C 1
ATOM 629 O O . PRO A 1 82 ? 20.428 3.804 -18.707 1.00 89.31 82 PRO A O 1
ATOM 632 N N . VAL A 1 83 ? 19.454 4.192 -16.731 1.00 90.12 83 VAL A N 1
ATOM 633 C CA . VAL A 1 83 ? 18.117 4.405 -17.275 1.00 90.12 83 VAL A CA 1
ATOM 634 C C . VAL A 1 83 ? 17.811 5.895 -17.183 1.00 90.12 83 VAL A C 1
ATOM 636 O O . VAL A 1 83 ? 17.477 6.387 -16.106 1.00 90.12 83 VAL A O 1
ATOM 639 N N . PRO A 1 84 ? 17.954 6.649 -18.284 1.00 84.81 84 PRO A N 1
ATOM 640 C CA . PRO A 1 84 ? 17.922 8.110 -18.249 1.00 84.81 84 PRO A CA 1
ATOM 641 C C . PRO A 1 84 ? 16.557 8.650 -17.826 1.00 84.81 84 PRO A C 1
ATOM 643 O O . PRO A 1 84 ? 16.474 9.717 -17.218 1.00 84.81 84 PRO A O 1
ATOM 646 N N . ARG A 1 85 ? 15.484 7.914 -18.132 1.00 85.62 85 ARG A N 1
ATOM 647 C CA . ARG A 1 85 ? 14.131 8.302 -17.765 1.00 85.62 85 ARG A CA 1
ATOM 648 C C . ARG A 1 85 ? 13.267 7.079 -17.490 1.00 85.62 85 ARG A C 1
ATOM 650 O O . ARG A 1 85 ? 12.954 6.299 -18.386 1.00 85.62 85 ARG A O 1
ATOM 657 N N . VAL A 1 86 ? 12.870 6.957 -16.231 1.00 87.12 86 VAL A N 1
ATOM 658 C CA . VAL A 1 86 ? 11.857 6.028 -15.742 1.00 87.12 86 VAL A CA 1
ATOM 659 C C . VAL A 1 86 ? 10.646 6.840 -15.320 1.00 87.12 86 VAL A C 1
ATOM 661 O O . VAL A 1 86 ? 10.760 7.829 -14.592 1.00 87.12 86 VAL A O 1
ATOM 664 N N . LEU A 1 87 ? 9.484 6.417 -15.796 1.00 85.50 87 LEU A N 1
ATOM 665 C CA . LEU A 1 87 ? 8.193 6.930 -15.393 1.00 85.50 87 LEU A CA 1
ATOM 666 C C . LEU A 1 87 ? 7.501 5.897 -14.510 1.00 85.50 87 LEU A C 1
ATOM 668 O O . LEU A 1 87 ? 7.297 4.757 -14.917 1.00 85.50 87 LEU A O 1
ATOM 672 N N . VAL A 1 88 ? 7.133 6.315 -13.301 1.00 83.94 88 VAL A N 1
ATOM 673 C CA . VAL A 1 88 ? 6.434 5.463 -12.332 1.00 83.94 88 VAL A CA 1
ATOM 674 C C . VAL A 1 88 ? 5.054 6.030 -12.084 1.00 83.94 88 VAL A C 1
ATOM 676 O O . VAL A 1 88 ? 4.909 7.071 -11.431 1.00 83.94 88 VAL A O 1
ATOM 679 N N . ALA A 1 89 ? 4.042 5.337 -12.593 1.00 81.38 89 ALA A N 1
ATOM 680 C CA . ALA A 1 89 ? 2.648 5.634 -12.321 1.00 81.38 89 ALA A CA 1
ATOM 681 C C . ALA A 1 89 ? 2.079 4.590 -11.358 1.00 81.38 89 ALA A C 1
ATOM 683 O O . ALA A 1 89 ? 2.185 3.391 -11.599 1.00 81.38 89 ALA A O 1
ATOM 684 N N . ASN A 1 90 ? 1.456 5.055 -10.278 1.00 79.38 90 ASN A N 1
ATOM 685 C CA . ASN A 1 90 ? 0.669 4.189 -9.408 1.00 79.38 90 ASN A CA 1
ATOM 686 C C . ASN A 1 90 ? -0.805 4.286 -9.813 1.00 79.38 90 ASN A C 1
ATOM 688 O O . ASN A 1 90 ? -1.308 5.400 -9.998 1.00 79.38 90 ASN A O 1
ATOM 692 N N . GLY A 1 91 ? -1.468 3.140 -9.963 1.00 69.50 91 GLY A N 1
ATOM 693 C CA . GLY A 1 91 ? -2.916 3.067 -10.109 1.00 69.50 91 GLY A CA 1
ATOM 694 C C . GLY A 1 91 ? -3.641 3.658 -8.898 1.00 69.50 91 GLY A C 1
ATOM 695 O O . GLY A 1 91 ? -3.091 3.754 -7.798 1.00 69.50 91 GLY A O 1
ATOM 696 N N . ALA A 1 92 ? -4.885 4.089 -9.107 1.00 68.69 92 ALA A N 1
ATOM 697 C CA . ALA A 1 92 ? -5.738 4.514 -8.005 1.00 68.69 92 ALA A CA 1
ATOM 698 C C . ALA A 1 92 ? -6.003 3.330 -7.062 1.00 68.69 92 ALA A C 1
ATOM 700 O O . ALA A 1 92 ? -6.166 2.197 -7.514 1.00 68.69 92 ALA A O 1
ATOM 701 N N . ALA A 1 93 ? -6.086 3.603 -5.759 1.00 74.81 93 ALA A N 1
ATOM 702 C CA . ALA A 1 93 ? -6.477 2.603 -4.774 1.00 74.81 93 ALA A CA 1
ATOM 703 C C . ALA A 1 93 ? -7.862 2.043 -5.127 1.00 74.81 93 ALA A C 1
ATOM 705 O O . ALA A 1 93 ? -8.841 2.793 -5.183 1.00 74.81 93 ALA A O 1
ATOM 706 N N . ARG A 1 94 ? -7.948 0.732 -5.367 1.00 75.94 94 ARG A N 1
ATOM 707 C CA . ARG A 1 94 ? -9.203 0.076 -5.738 1.00 75.94 94 ARG A CA 1
ATOM 708 C C . ARG A 1 94 ? -9.765 -0.687 -4.537 1.00 75.94 94 ARG A C 1
ATOM 710 O O . ARG A 1 94 ? -9.024 -1.477 -3.951 1.00 75.94 94 ARG A O 1
ATOM 717 N N . PRO A 1 95 ? -11.039 -0.475 -4.162 1.00 75.88 95 PRO A N 1
ATOM 718 C CA . PRO A 1 95 ? -11.690 -1.321 -3.173 1.00 75.88 95 PRO A CA 1
ATOM 719 C C . PRO A 1 95 ? -11.856 -2.743 -3.727 1.00 75.88 95 PRO A C 1
ATOM 721 O O . PRO A 1 95 ? -12.198 -2.921 -4.898 1.00 75.88 95 PRO A O 1
ATOM 724 N N . GLU A 1 96 ? -11.589 -3.743 -2.891 1.00 74.31 96 GLU A N 1
ATOM 725 C CA . GLU A 1 96 ? -11.685 -5.165 -3.244 1.00 74.31 96 GLU A CA 1
ATOM 726 C C . GLU A 1 96 ? -13.144 -5.613 -3.449 1.00 74.31 96 GLU A C 1
ATOM 728 O O . GLU A 1 96 ? -13.448 -6.362 -4.378 1.00 74.31 96 GLU A O 1
ATOM 733 N N . ASP A 1 97 ? -14.065 -5.068 -2.652 1.00 64.19 97 ASP A N 1
ATOM 734 C CA . ASP A 1 97 ? -15.501 -5.334 -2.740 1.00 64.19 97 ASP A CA 1
ATOM 735 C C . ASP A 1 97 ? -16.105 -4.505 -3.893 1.00 64.19 97 ASP A C 1
ATOM 737 O O . ASP A 1 97 ? -16.459 -3.334 -3.739 1.00 64.19 97 ASP A O 1
ATOM 741 N N . GLY A 1 98 ? -16.145 -5.097 -5.088 1.00 51.66 98 GLY A N 1
ATOM 742 C CA . GLY A 1 98 ? -16.381 -4.464 -6.394 1.00 51.66 98 GLY A CA 1
ATOM 743 C C . GLY A 1 98 ? -17.730 -3.773 -6.675 1.00 51.66 98 GLY A C 1
ATOM 744 O O . GLY A 1 98 ? -18.106 -3.685 -7.838 1.00 51.66 98 GLY A O 1
ATOM 745 N N . GLU A 1 99 ? -18.434 -3.222 -5.686 1.00 43.94 99 GLU A N 1
ATOM 746 C CA . GLU A 1 99 ? -19.727 -2.522 -5.849 1.00 43.94 99 GLU A CA 1
ATOM 747 C C . GLU A 1 99 ? -19.661 -1.020 -5.518 1.00 43.94 99 GLU A C 1
ATOM 749 O O . GLU A 1 99 ? -20.568 -0.404 -4.957 1.00 43.94 99 GLU A O 1
ATOM 754 N N . GLY A 1 100 ? -18.554 -0.392 -5.903 1.00 43.34 100 GLY A N 1
ATOM 755 C CA . GLY A 1 100 ? -18.394 1.055 -5.893 1.00 43.34 100 GLY A CA 1
ATOM 756 C C . GLY A 1 100 ? -18.638 1.679 -7.264 1.00 43.34 100 GLY A C 1
ATOM 757 O O . GLY A 1 100 ? -17.722 2.290 -7.805 1.00 43.34 100 GLY A O 1
ATOM 758 N N . THR A 1 101 ? -19.852 1.599 -7.820 1.00 36.69 101 THR A N 1
ATOM 759 C CA . THR A 1 101 ? -20.334 2.532 -8.865 1.00 36.69 101 THR A CA 1
ATOM 760 C C . THR A 1 101 ? -20.571 3.913 -8.243 1.00 36.69 101 THR A C 1
ATOM 762 O O . THR A 1 101 ? -21.675 4.446 -8.197 1.00 36.69 101 THR A O 1
ATOM 765 N N . GLY A 1 102 ? -19.507 4.481 -7.682 1.00 38.31 102 GLY A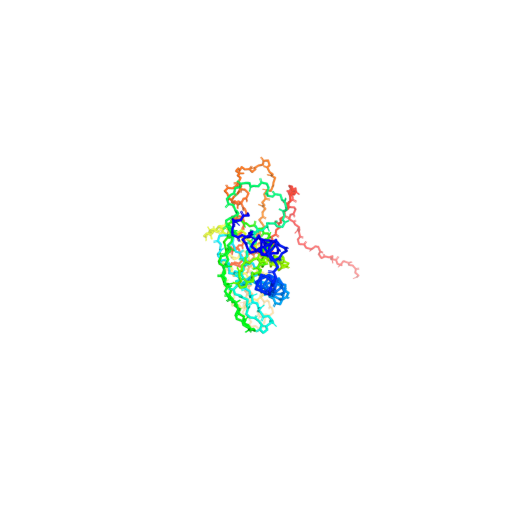 N 1
ATOM 766 C CA . GLY A 1 102 ? -19.467 5.821 -7.135 1.00 38.31 102 GLY A CA 1
ATOM 767 C C . GLY A 1 102 ? -18.509 6.652 -7.964 1.00 38.31 102 GLY A C 1
ATOM 768 O O . GLY A 1 102 ? -17.316 6.688 -7.678 1.00 38.31 102 GLY A O 1
ATOM 769 N N . THR A 1 103 ? -19.044 7.357 -8.954 1.00 38.59 103 THR A N 1
ATOM 770 C CA . THR A 1 103 ? -18.411 8.498 -9.635 1.00 38.59 103 THR A CA 1
ATOM 771 C C . THR A 1 103 ? -18.256 9.692 -8.670 1.00 38.59 103 THR A C 1
ATOM 773 O O . THR A 1 103 ? -18.583 10.820 -9.004 1.00 38.59 103 THR A O 1
ATOM 776 N N . GLY A 1 104 ? -17.811 9.468 -7.431 1.00 34.94 104 GLY A N 1
ATOM 777 C CA . GLY A 1 104 ? -17.790 10.487 -6.382 1.00 34.94 104 GLY A CA 1
ATOM 778 C C . GLY A 1 104 ? -16.540 10.389 -5.521 1.00 34.94 104 GLY A C 1
ATOM 779 O O . GLY A 1 104 ? -16.442 9.492 -4.686 1.00 34.94 104 GLY A O 1
ATOM 780 N N . ASP A 1 105 ? -15.607 11.311 -5.765 1.00 39.19 105 ASP A N 1
ATOM 781 C CA . ASP A 1 105 ? -14.603 11.912 -4.867 1.00 39.19 105 ASP A CA 1
ATOM 782 C C . ASP A 1 105 ? -13.670 11.039 -4.003 1.00 39.19 105 ASP A C 1
ATOM 784 O O . ASP A 1 105 ? -12.740 11.562 -3.396 1.00 39.19 105 ASP A O 1
ATOM 788 N N . GLY A 1 106 ? -13.807 9.712 -3.990 1.00 40.38 106 GLY A N 1
ATOM 789 C CA . GLY A 1 106 ? -12.898 8.797 -3.282 1.00 40.38 106 GLY A CA 1
ATOM 790 C C . GLY A 1 106 ? -11.669 8.362 -4.091 1.00 40.38 106 GLY A C 1
ATOM 791 O O . GLY A 1 106 ? -10.785 7.699 -3.556 1.00 40.38 106 GLY A O 1
ATOM 792 N N . ALA A 1 107 ? -11.597 8.730 -5.374 1.00 42.84 107 ALA A N 1
ATOM 793 C CA . ALA A 1 107 ? -10.517 8.374 -6.301 1.00 42.84 107 ALA A CA 1
ATOM 794 C C . ALA A 1 107 ? -9.347 9.382 -6.284 1.00 42.84 107 ALA A C 1
ATOM 796 O O . ALA A 1 107 ? -8.633 9.540 -7.272 1.00 42.84 107 ALA A O 1
ATOM 797 N N . ALA A 1 108 ? -9.136 10.085 -5.167 1.00 43.50 108 ALA A N 1
ATOM 798 C CA . ALA A 1 108 ? -8.101 11.112 -5.042 1.00 43.50 108 ALA A CA 1
ATOM 799 C C . ALA A 1 108 ? -6.691 10.558 -4.747 1.00 43.50 108 ALA A C 1
ATOM 801 O O . ALA A 1 108 ? -5.780 11.320 -4.428 1.00 43.50 108 ALA A O 1
ATOM 802 N N . ALA A 1 109 ? -6.448 9.257 -4.931 1.00 48.97 109 ALA A N 1
ATOM 803 C CA . ALA A 1 109 ? -5.101 8.793 -5.254 1.00 48.97 109 ALA A CA 1
ATOM 804 C C . ALA A 1 109 ? -4.855 9.090 -6.741 1.00 48.97 109 ALA A C 1
ATOM 806 O O . ALA A 1 109 ? -4.813 8.186 -7.573 1.00 48.97 109 ALA A O 1
ATOM 807 N N . GLY A 1 110 ? -4.779 10.384 -7.078 1.00 52.94 110 GLY A N 1
ATOM 808 C CA . GLY A 1 110 ? -4.488 10.833 -8.432 1.00 52.94 110 GLY A CA 1
ATOM 809 C C . GLY A 1 110 ? -3.250 10.106 -8.939 1.00 52.94 110 GLY A C 1
ATOM 810 O O . GLY A 1 110 ? -2.269 9.982 -8.201 1.00 52.94 110 GLY A O 1
ATOM 811 N N . GLN A 1 111 ? -3.323 9.594 -10.167 1.00 61.16 111 GLN A N 1
ATOM 812 C CA . GLN A 1 111 ? -2.231 8.893 -10.828 1.00 61.16 111 GLN A CA 1
ATOM 813 C C . GLN A 1 111 ? -0.991 9.792 -10.816 1.00 61.16 111 GLN A C 1
ATOM 815 O O . GLN A 1 111 ? -0.824 10.681 -11.649 1.00 61.16 111 GLN A O 1
ATOM 820 N N . ARG A 1 112 ? -0.136 9.604 -9.810 1.00 65.19 112 ARG A N 1
ATOM 821 C CA . ARG A 1 112 ? 1.087 10.381 -9.658 1.00 65.19 112 ARG A CA 1
ATOM 822 C C . ARG A 1 112 ? 2.151 9.743 -10.516 1.00 65.19 112 ARG A C 1
ATOM 824 O O . ARG A 1 112 ? 2.447 8.556 -10.374 1.00 65.19 112 ARG A O 1
ATOM 831 N N . VAL A 1 113 ? 2.682 10.564 -11.405 1.00 72.62 113 VAL A N 1
ATOM 832 C CA . VAL A 1 113 ? 3.688 10.208 -12.386 1.00 72.62 113 VAL A CA 1
ATOM 833 C C . VAL A 1 113 ? 4.997 10.842 -11.937 1.00 72.62 113 VAL A C 1
ATOM 835 O O . VAL A 1 113 ? 5.137 12.063 -11.991 1.00 72.62 113 VAL A O 1
ATOM 838 N N . THR A 1 114 ? 5.940 10.023 -11.480 1.00 79.75 114 THR A N 1
ATOM 839 C CA . THR A 1 114 ? 7.292 10.487 -11.139 1.00 79.75 114 THR A CA 1
ATOM 840 C C . THR A 1 114 ? 8.208 10.211 -12.323 1.00 79.75 114 THR A C 1
ATOM 842 O O . THR A 1 114 ? 8.233 9.083 -12.812 1.00 79.75 114 THR A O 1
ATOM 845 N N . TYR A 1 115 ? 8.940 11.230 -12.779 1.00 79.31 115 TYR A N 1
ATOM 846 C CA . TYR A 1 115 ? 10.018 11.088 -13.759 1.00 79.31 115 TYR A CA 1
ATOM 847 C C . TYR A 1 115 ? 11.353 11.144 -13.032 1.00 79.31 115 TYR A C 1
ATOM 849 O O . TYR A 1 115 ? 11.611 12.110 -12.315 1.00 79.31 115 TYR A O 1
ATOM 857 N N . LEU A 1 116 ? 12.203 10.145 -13.237 1.00 85.81 116 LEU A N 1
ATOM 858 C CA . LEU A 1 116 ? 13.536 10.120 -12.642 1.00 85.81 116 LEU A CA 1
ATOM 859 C C . LEU A 1 116 ? 14.536 9.405 -13.549 1.00 85.81 116 LEU A C 1
ATOM 861 O O . LEU A 1 116 ? 14.161 8.506 -14.300 1.00 85.81 116 LEU A O 1
ATOM 865 N N . GLY A 1 117 ? 15.801 9.810 -13.469 1.00 87.38 117 GLY A N 1
ATOM 866 C CA . GLY A 1 117 ? 16.918 9.053 -14.024 1.00 87.38 117 GLY A CA 1
ATOM 867 C C . GLY A 1 117 ? 17.470 8.103 -12.967 1.00 87.38 117 GLY A C 1
ATOM 868 O O . GLY A 1 117 ? 17.634 8.495 -11.812 1.00 87.38 117 GLY A O 1
ATOM 869 N N . LEU A 1 118 ? 17.738 6.859 -13.352 1.00 89.69 118 LEU A N 1
ATOM 870 C CA . LEU A 1 118 ? 18.239 5.811 -12.473 1.00 89.69 118 LEU A CA 1
ATOM 871 C C . LEU A 1 118 ? 19.640 5.403 -12.945 1.00 89.69 118 LEU A C 1
ATOM 873 O O . LEU A 1 118 ? 19.820 4.969 -14.082 1.00 89.69 118 LEU A O 1
ATOM 877 N N . GLY A 1 119 ? 20.651 5.601 -12.097 1.00 90.69 119 GLY A N 1
ATOM 878 C CA . GLY A 1 119 ? 22.039 5.259 -12.420 1.00 90.69 119 GLY A CA 1
ATOM 879 C C . GLY A 1 119 ? 22.268 3.746 -12.574 1.00 90.69 119 GLY A C 1
ATOM 880 O O . GLY A 1 119 ? 21.364 2.953 -12.292 1.00 90.69 119 GLY A O 1
ATOM 881 N N . PRO A 1 120 ? 23.465 3.323 -13.015 1.00 91.06 120 PRO A N 1
ATOM 882 C CA . PRO A 1 120 ? 23.857 1.914 -13.030 1.00 91.06 120 PRO A CA 1
ATOM 883 C C . PRO A 1 120 ? 23.777 1.311 -11.629 1.00 91.06 120 PRO A C 1
ATOM 885 O O . PRO A 1 120 ? 24.277 1.930 -10.690 1.00 91.06 120 PRO A O 1
ATOM 888 N N . LEU A 1 121 ? 23.175 0.125 -11.489 1.00 91.94 121 LEU A N 1
ATOM 889 C CA . LEU A 1 121 ? 23.057 -0.583 -10.201 1.00 91.94 121 LEU A CA 1
ATOM 890 C C . LEU A 1 121 ? 22.458 0.273 -9.065 1.00 91.94 121 LEU A C 1
ATOM 892 O O . LEU A 1 121 ? 22.736 0.046 -7.889 1.00 91.94 121 LEU A O 1
ATOM 896 N N . ALA A 1 122 ? 21.677 1.299 -9.415 1.00 92.00 122 ALA A N 1
ATOM 897 C CA . ALA A 1 122 ? 21.159 2.260 -8.458 1.00 92.00 122 ALA A CA 1
ATOM 898 C C . ALA A 1 122 ? 19.768 1.861 -7.964 1.00 92.00 122 ALA A C 1
ATOM 900 O O . ALA A 1 122 ? 18.911 1.423 -8.739 1.00 92.00 122 ALA A O 1
ATOM 901 N N . THR A 1 123 ? 19.534 2.132 -6.684 1.00 92.50 123 THR A N 1
ATOM 902 C CA . THR A 1 123 ? 18.224 2.011 -6.048 1.00 92.50 123 THR A CA 1
ATOM 903 C C . THR A 1 123 ? 17.686 3.397 -5.721 1.00 92.50 123 THR A C 1
ATOM 905 O O . THR A 1 123 ? 18.399 4.246 -5.184 1.00 92.50 123 THR A O 1
ATOM 908 N N . PHE A 1 124 ? 16.414 3.629 -6.025 1.00 91.25 124 PHE A N 1
ATOM 909 C CA . PHE A 1 124 ? 15.699 4.852 -5.689 1.00 91.25 124 PHE A CA 1
ATOM 910 C C . PHE A 1 124 ? 14.423 4.525 -4.921 1.00 91.25 124 PHE A C 1
ATOM 912 O O . PHE A 1 124 ? 13.672 3.628 -5.295 1.00 91.25 124 PHE A O 1
ATOM 919 N N . ILE A 1 125 ? 14.164 5.277 -3.853 1.00 91.38 125 ILE A N 1
ATOM 920 C CA . ILE A 1 125 ? 12.993 5.082 -3.000 1.00 91.38 125 ILE A CA 1
ATOM 921 C C . ILE A 1 125 ? 12.085 6.305 -3.130 1.00 91.38 125 ILE A C 1
ATOM 923 O O . ILE A 1 125 ? 12.455 7.405 -2.719 1.00 91.38 125 ILE A O 1
ATOM 927 N N . ASP A 1 126 ? 10.883 6.098 -3.663 1.00 88.56 126 ASP A N 1
ATOM 928 C CA . ASP A 1 126 ? 9.817 7.100 -3.735 1.00 88.56 126 ASP A CA 1
ATOM 929 C C . ASP A 1 126 ? 8.806 6.852 -2.605 1.00 88.56 126 ASP A C 1
ATOM 931 O O . ASP A 1 126 ? 8.252 5.759 -2.468 1.00 88.56 126 ASP A O 1
ATOM 935 N N . ARG A 1 127 ? 8.565 7.869 -1.773 1.00 90.00 127 ARG A N 1
ATOM 936 C CA . ARG A 1 127 ? 7.642 7.800 -0.631 1.00 90.00 127 ARG A CA 1
ATOM 937 C C . ARG A 1 127 ? 6.411 8.635 -0.925 1.00 90.00 127 ARG A C 1
ATOM 939 O O . ARG A 1 127 ? 6.473 9.863 -1.009 1.00 90.00 127 ARG A O 1
ATOM 946 N N . ARG A 1 128 ? 5.265 7.973 -1.052 1.00 87.00 128 ARG A N 1
ATOM 947 C CA . ARG A 1 128 ? 3.994 8.602 -1.413 1.00 87.00 128 ARG A CA 1
ATOM 948 C C . ARG A 1 128 ? 3.029 8.560 -0.243 1.00 87.00 128 ARG A C 1
ATOM 950 O O . ARG A 1 128 ? 2.738 7.504 0.300 1.00 87.00 128 ARG A O 1
ATOM 957 N N . ARG A 1 129 ? 2.475 9.719 0.104 1.00 87.56 129 ARG A N 1
ATOM 958 C CA . ARG A 1 129 ? 1.394 9.827 1.088 1.00 87.56 129 ARG A CA 1
ATOM 959 C C . ARG A 1 129 ? 0.053 9.570 0.415 1.00 87.56 129 ARG A C 1
ATOM 961 O O . ARG A 1 129 ? -0.284 10.260 -0.548 1.00 87.56 129 ARG A O 1
ATOM 968 N N . ILE A 1 130 ? -0.691 8.602 0.933 1.00 86.12 130 ILE A N 1
ATOM 969 C CA . ILE A 1 130 ? -2.025 8.215 0.474 1.00 86.12 130 ILE A CA 1
ATOM 970 C C . ILE A 1 130 ? -2.994 8.422 1.631 1.00 86.12 130 ILE A C 1
ATOM 972 O O . ILE A 1 130 ? -2.690 8.086 2.771 1.00 86.12 130 ILE A O 1
ATOM 976 N N . ARG A 1 131 ? -4.163 8.982 1.340 1.00 87.25 131 ARG A N 1
ATOM 977 C CA . ARG A 1 131 ? -5.247 9.137 2.305 1.00 87.25 131 ARG A CA 1
ATOM 978 C C . ARG A 1 131 ? -6.495 8.480 1.740 1.00 87.25 131 ARG A C 1
ATOM 980 O O . ARG A 1 131 ? -6.862 8.749 0.600 1.00 87.25 131 ARG A O 1
ATOM 987 N N . LEU A 1 132 ? -7.123 7.626 2.541 1.00 85.69 132 LEU A N 1
ATOM 988 C CA . LEU A 1 132 ? -8.357 6.930 2.188 1.00 85.69 132 LEU A CA 1
ATOM 989 C C . LEU A 1 132 ? -9.434 7.326 3.191 1.00 85.69 132 LEU A C 1
ATOM 991 O O . LEU A 1 132 ? -9.327 7.030 4.378 1.00 85.69 132 LEU A O 1
ATOM 995 N N . ASP A 1 133 ? -10.463 8.026 2.722 1.00 83.25 133 ASP A N 1
ATOM 996 C CA . ASP A 1 133 ? -11.519 8.561 3.591 1.00 83.25 133 ASP A CA 1
ATOM 997 C C . ASP A 1 133 ? -12.650 7.561 3.867 1.00 83.25 133 ASP A C 1
ATOM 999 O O . ASP A 1 133 ? -13.521 7.825 4.694 1.00 83.25 133 ASP A O 1
ATOM 1003 N N . ARG A 1 134 ? -12.648 6.401 3.202 1.00 83.06 134 ARG A N 1
ATOM 1004 C CA . ARG A 1 134 ? -13.662 5.356 3.382 1.00 83.06 134 ARG A CA 1
ATOM 1005 C C . ARG A 1 134 ? -13.036 4.075 3.914 1.00 83.06 134 ARG A C 1
ATOM 1007 O O . ARG A 1 134 ? -11.914 3.726 3.558 1.00 83.06 134 ARG A O 1
ATOM 1014 N N . ARG A 1 135 ? -13.784 3.382 4.777 1.00 87.00 135 ARG A N 1
ATOM 1015 C CA . ARG A 1 135 ? -13.414 2.050 5.263 1.00 87.00 135 ARG A CA 1
ATOM 1016 C C . ARG A 1 135 ? -13.510 1.029 4.128 1.00 87.00 135 ARG A C 1
ATOM 1018 O O . ARG A 1 135 ? -14.353 1.169 3.243 1.00 87.00 135 ARG A O 1
ATOM 1025 N N . GLY A 1 136 ? -12.710 -0.023 4.206 1.00 87.00 136 GLY A N 1
ATOM 1026 C CA . GLY A 1 136 ? -12.716 -1.110 3.232 1.00 87.00 136 GLY A CA 1
ATOM 1027 C C . GLY A 1 136 ? -11.340 -1.731 3.057 1.00 87.00 136 GLY A C 1
ATOM 1028 O O . GLY A 1 136 ? -10.351 -1.254 3.615 1.00 87.00 136 GLY A O 1
ATOM 1029 N N . ARG A 1 137 ? -11.281 -2.804 2.273 1.00 89.06 137 ARG A N 1
ATOM 1030 C CA . ARG A 1 137 ? -10.022 -3.409 1.833 1.00 89.06 137 ARG A CA 1
ATOM 1031 C C . ARG A 1 137 ? -9.626 -2.803 0.500 1.00 89.06 137 ARG A C 1
ATOM 1033 O O . ARG A 1 137 ? -10.436 -2.773 -0.426 1.00 89.06 137 ARG A O 1
ATOM 1040 N N . TYR A 1 138 ? -8.403 -2.297 0.421 1.00 86.75 138 TYR A N 1
ATOM 1041 C CA . TYR A 1 138 ? -7.877 -1.624 -0.756 1.00 86.75 138 TYR A CA 1
ATOM 1042 C C . TYR A 1 138 ? -6.658 -2.354 -1.291 1.00 86.75 138 TYR A C 1
ATOM 1044 O O . TYR A 1 138 ? -5.770 -2.730 -0.530 1.00 86.75 138 TYR A O 1
ATOM 1052 N N . ARG A 1 139 ? -6.586 -2.462 -2.616 1.00 87.56 139 ARG A N 1
ATOM 1053 C CA . ARG A 1 139 ? -5.363 -2.823 -3.334 1.00 87.56 139 ARG A CA 1
ATOM 1054 C C . ARG A 1 139 ? -4.754 -1.559 -3.922 1.00 87.56 139 ARG A C 1
ATOM 1056 O O . ARG A 1 139 ? -5.424 -0.814 -4.644 1.00 87.56 139 ARG A O 1
ATOM 1063 N N . LEU A 1 140 ? -3.501 -1.281 -3.570 1.00 84.75 140 LEU A N 1
ATOM 1064 C CA . LEU A 1 140 ? -2.788 -0.076 -3.995 1.00 84.75 140 LEU A CA 1
ATOM 1065 C C . LEU A 1 140 ? -1.970 -0.364 -5.262 1.00 84.75 140 LEU A C 1
ATOM 1067 O O . LEU A 1 140 ? -0.750 -0.484 -5.205 1.00 84.75 140 LEU A O 1
ATOM 1071 N N . GLY A 1 141 ? -2.646 -0.494 -6.403 1.00 75.25 141 GLY A N 1
ATOM 1072 C CA . GLY A 1 141 ? -1.996 -0.737 -7.691 1.00 75.25 141 GLY A CA 1
ATOM 1073 C C . GLY A 1 141 ? -2.992 -0.818 -8.855 1.00 75.25 141 GLY A C 1
ATOM 1074 O O . GLY A 1 141 ? -4.160 -0.466 -8.681 1.00 75.25 141 GLY A O 1
ATOM 1075 N N . PRO A 1 142 ? -2.569 -1.233 -10.063 1.00 80.19 142 PRO A N 1
ATOM 1076 C CA . PRO A 1 142 ? -1.245 -1.746 -10.422 1.00 80.19 142 PRO A CA 1
ATOM 1077 C C . PRO A 1 142 ? -0.191 -0.642 -10.563 1.00 80.19 142 PRO A C 1
ATOM 1079 O O . PRO A 1 142 ? -0.505 0.501 -10.911 1.00 80.19 142 PRO A O 1
ATOM 1082 N N . ILE A 1 143 ? 1.078 -0.995 -10.353 1.00 85.50 143 ILE A N 1
ATOM 1083 C CA . ILE A 1 143 ? 2.198 -0.085 -10.601 1.00 85.50 143 ILE A CA 1
ATOM 1084 C C . ILE A 1 143 ? 2.652 -0.245 -12.039 1.00 85.50 143 ILE A C 1
ATOM 1086 O O . ILE A 1 143 ? 2.837 -1.342 -12.558 1.00 85.50 143 ILE A O 1
ATOM 1090 N N . VAL A 1 144 ? 2.822 0.881 -12.704 1.00 87.81 144 VAL A N 1
ATOM 1091 C CA . VAL A 1 144 ? 3.236 0.949 -14.091 1.00 87.81 144 VAL A CA 1
ATOM 1092 C C . VAL A 1 144 ? 4.598 1.608 -14.128 1.00 87.81 144 VAL A C 1
ATOM 1094 O O . VAL A 1 144 ? 4.745 2.762 -13.723 1.00 87.81 144 VAL A O 1
ATOM 1097 N N . VAL A 1 145 ? 5.565 0.875 -14.660 1.00 89.25 145 VAL A N 1
ATOM 1098 C CA . VAL A 1 145 ? 6.907 1.373 -14.931 1.00 89.25 145 VAL A CA 1
ATOM 1099 C C . VAL A 1 145 ? 7.040 1.542 -16.437 1.00 89.25 145 VAL A C 1
ATOM 1101 O O . VAL A 1 145 ? 6.786 0.616 -17.203 1.00 89.25 145 VAL A O 1
ATOM 1104 N N . GLU A 1 146 ? 7.418 2.727 -16.885 1.00 89.94 146 GLU A N 1
ATOM 1105 C CA . GLU A 1 146 ? 7.722 3.008 -18.284 1.00 89.94 146 GLU A CA 1
ATOM 1106 C C . GLU A 1 146 ? 9.180 3.449 -18.374 1.00 89.94 146 GLU A C 1
ATOM 1108 O O . GLU A 1 146 ? 9.574 4.462 -17.799 1.00 89.94 146 GLU A O 1
ATOM 1113 N N . ALA A 1 147 ? 9.987 2.647 -19.063 1.00 90.56 147 ALA A N 1
ATOM 1114 C CA . ALA A 1 147 ? 11.380 2.961 -19.338 1.00 90.56 147 ALA A CA 1
ATOM 1115 C C . ALA A 1 147 ? 11.483 3.624 -20.713 1.00 90.56 147 ALA A C 1
ATOM 1117 O O . ALA A 1 147 ? 10.857 3.172 -21.679 1.00 90.56 147 ALA A O 1
ATOM 1118 N N . GLN A 1 148 ? 12.284 4.681 -20.793 1.00 89.25 148 GLN A N 1
ATOM 1119 C CA . GLN A 1 148 ? 12.544 5.420 -22.021 1.00 89.25 148 GLN A CA 1
ATOM 1120 C C . GLN A 1 148 ? 14.048 5.430 -22.322 1.00 89.25 148 GLN A C 1
ATOM 1122 O O . GLN A 1 148 ? 14.882 5.480 -21.412 1.00 89.25 148 GLN A O 1
ATOM 1127 N N . ASP A 1 149 ? 14.395 5.353 -23.604 1.00 88.12 149 ASP A N 1
ATOM 1128 C CA . ASP A 1 149 ? 15.779 5.421 -24.070 1.00 88.12 149 ASP A CA 1
ATOM 1129 C C . ASP A 1 149 ? 16.362 6.853 -23.978 1.00 88.12 149 ASP A C 1
ATOM 1131 O O . ASP A 1 149 ? 15.610 7.820 -23.818 1.00 88.12 149 ASP A O 1
ATOM 1135 N N . PRO A 1 150 ? 17.692 7.026 -24.118 1.00 85.81 150 PRO A N 1
ATOM 1136 C CA . PRO A 1 150 ? 18.333 8.341 -24.038 1.00 85.81 150 PRO A CA 1
ATOM 1137 C C . PRO A 1 150 ? 17.866 9.363 -25.085 1.00 85.81 150 PRO A C 1
ATOM 1139 O O . PRO A 1 150 ? 17.859 10.557 -24.795 1.00 85.81 150 PRO A O 1
ATOM 1142 N N . LEU A 1 151 ? 17.479 8.917 -26.286 1.00 85.12 151 LEU A N 1
ATOM 1143 C CA . LEU A 1 151 ? 16.990 9.783 -27.366 1.00 85.12 151 LEU A CA 1
ATOM 1144 C C . LEU A 1 151 ? 15.473 10.019 -27.279 1.00 85.12 151 LEU A C 1
ATOM 1146 O O . LEU A 1 151 ? 14.937 10.891 -27.960 1.00 85.12 151 LEU A O 1
ATOM 1150 N N . GLY A 1 152 ? 14.779 9.264 -26.429 1.00 83.69 152 GLY A N 1
ATOM 1151 C CA . GLY A 1 152 ? 13.357 9.403 -26.160 1.00 83.69 152 GLY A CA 1
ATOM 1152 C C . GLY A 1 152 ? 12.421 8.847 -27.234 1.00 83.69 152 GLY A C 1
ATOM 1153 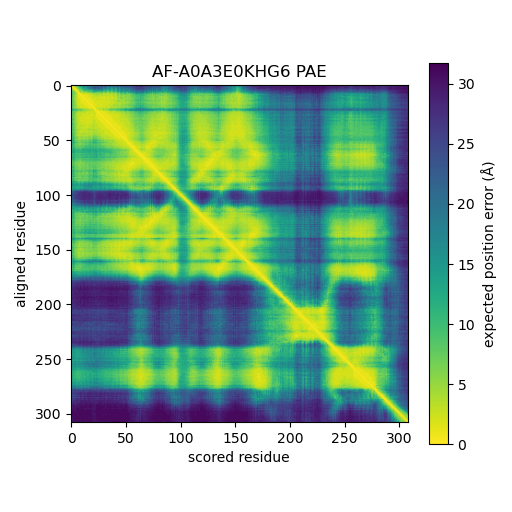O O . GLY A 1 152 ? 11.234 9.176 -27.200 1.00 83.69 152 GLY A O 1
ATOM 1154 N N . ILE A 1 153 ? 12.935 8.019 -28.142 1.00 85.56 153 ILE A N 1
ATOM 1155 C CA . ILE A 1 153 ? 12.247 7.447 -29.307 1.00 85.56 153 ILE A CA 1
ATOM 1156 C C . ILE A 1 153 ? 11.364 6.262 -28.907 1.00 85.56 153 ILE A C 1
ATOM 1158 O O . ILE A 1 153 ? 10.212 6.170 -29.328 1.00 85.56 153 ILE A O 1
ATOM 1162 N N . PHE A 1 154 ? 11.892 5.356 -28.085 1.00 88.19 154 PHE A N 1
ATOM 1163 C CA . PHE A 1 154 ? 11.205 4.153 -27.643 1.00 88.19 154 PHE A CA 1
ATOM 1164 C C . PHE A 1 154 ? 10.810 4.271 -26.177 1.00 88.19 154 PHE A C 1
ATOM 1166 O O . PHE A 1 154 ? 11.591 4.647 -25.302 1.00 88.19 154 PHE A O 1
ATOM 1173 N N . ARG A 1 155 ? 9.562 3.897 -25.905 1.00 89.06 155 ARG A N 1
ATOM 1174 C CA . ARG A 1 155 ? 8.996 3.835 -24.561 1.00 89.06 155 ARG A CA 1
ATOM 1175 C C . ARG A 1 155 ? 8.411 2.457 -24.373 1.00 89.06 155 ARG A C 1
ATOM 1177 O O . ARG A 1 155 ? 7.491 2.072 -25.094 1.00 89.06 155 ARG A O 1
ATOM 1184 N N . ILE A 1 156 ? 8.950 1.714 -23.420 1.00 89.69 156 ILE A N 1
ATOM 1185 C CA . ILE A 1 156 ? 8.466 0.374 -23.115 1.00 89.69 156 ILE A CA 1
ATOM 1186 C C . ILE A 1 156 ? 7.812 0.422 -21.745 1.00 89.69 156 ILE A C 1
ATOM 1188 O O . ILE A 1 156 ? 8.454 0.685 -20.727 1.00 89.69 156 ILE A O 1
ATOM 1192 N N . ARG A 1 157 ? 6.501 0.183 -21.746 1.00 89.75 157 ARG A N 1
ATOM 1193 C CA . ARG A 1 157 ? 5.668 0.142 -20.549 1.00 89.75 157 ARG A CA 1
ATOM 1194 C C . ARG A 1 157 ? 5.567 -1.293 -20.045 1.00 89.75 157 ARG A C 1
ATOM 1196 O O . ARG A 1 157 ? 5.163 -2.185 -20.786 1.00 89.75 157 ARG A O 1
ATOM 1203 N N . ARG A 1 158 ? 5.855 -1.488 -18.762 1.00 88.94 158 ARG A N 1
ATOM 1204 C CA . ARG A 1 158 ? 5.693 -2.744 -18.035 1.00 88.94 158 ARG A CA 1
ATOM 1205 C C . ARG A 1 158 ? 4.761 -2.532 -16.849 1.00 88.94 158 ARG A C 1
ATOM 1207 O O . ARG A 1 158 ? 4.933 -1.601 -16.063 1.00 88.94 158 ARG A O 1
ATOM 1214 N N . VAL A 1 159 ? 3.760 -3.396 -16.726 1.00 86.00 159 VAL A N 1
ATOM 1215 C CA . VAL A 1 159 ? 2.917 -3.451 -15.529 1.00 86.00 159 VAL A CA 1
ATOM 1216 C C . VAL A 1 159 ? 3.601 -4.359 -14.519 1.00 86.00 159 VAL A C 1
ATOM 1218 O O . VAL A 1 159 ? 3.970 -5.489 -14.834 1.00 86.00 159 VAL A O 1
ATOM 1221 N N . VAL A 1 160 ? 3.799 -3.841 -13.317 1.00 82.94 160 VAL A N 1
ATOM 1222 C CA . VAL A 1 160 ? 4.326 -4.570 -12.174 1.00 82.94 160 VAL A CA 1
ATOM 1223 C C . VAL A 1 160 ? 3.148 -4.879 -11.261 1.00 82.94 160 VAL A C 1
ATOM 1225 O O . VAL A 1 160 ? 2.519 -3.970 -10.717 1.00 82.94 160 VAL A O 1
ATOM 1228 N N . HIS A 1 161 ? 2.851 -6.166 -11.087 1.00 73.50 161 HIS A N 1
ATOM 1229 C CA . HIS A 1 161 ? 1.786 -6.659 -10.206 1.00 73.50 161 HIS A CA 1
ATOM 1230 C C . HIS A 1 161 ? 2.187 -6.596 -8.721 1.00 73.50 161 HIS A C 1
ATOM 1232 O O . HIS A 1 161 ? 2.027 -7.555 -7.974 1.00 73.50 161 HIS A O 1
ATOM 1238 N N . ALA A 1 162 ? 2.754 -5.469 -8.298 1.00 76.88 162 ALA A N 1
ATOM 1239 C CA . ALA A 1 162 ? 2.977 -5.152 -6.898 1.00 76.88 162 ALA A CA 1
ATOM 1240 C C . ALA A 1 162 ? 1.759 -4.361 -6.408 1.00 76.88 162 ALA A C 1
ATOM 1242 O O . ALA A 1 162 ? 1.658 -3.155 -6.620 1.00 76.88 162 ALA A O 1
ATOM 1243 N N . GLU A 1 163 ? 0.804 -5.070 -5.810 1.00 83.06 163 GLU A N 1
ATOM 1244 C CA . GLU A 1 163 ? -0.460 -4.517 -5.318 1.00 83.06 163 GLU A CA 1
ATOM 1245 C C . GLU A 1 163 ? -0.556 -4.750 -3.807 1.00 83.06 163 GLU A C 1
ATOM 1247 O O . GLU A 1 163 ? -1.231 -5.683 -3.374 1.00 83.06 163 GLU A O 1
ATOM 1252 N N . PRO A 1 164 ? 0.151 -3.962 -2.978 1.00 87.81 164 PRO A N 1
ATOM 1253 C CA . PRO A 1 164 ? 0.064 -4.149 -1.543 1.00 87.81 164 PRO A CA 1
ATOM 1254 C C . PRO A 1 164 ? -1.366 -3.891 -1.056 1.00 87.81 164 PRO A C 1
ATOM 1256 O O . PRO A 1 164 ? -2.051 -2.962 -1.507 1.00 87.81 164 PRO A O 1
ATOM 1259 N N . GLU A 1 165 ? -1.803 -4.737 -0.129 1.00 89.81 165 GLU A N 1
ATOM 1260 C CA . GLU A 1 165 ? -3.126 -4.682 0.480 1.00 89.81 165 GLU A CA 1
ATOM 1261 C C . GLU A 1 165 ? -3.122 -3.761 1.703 1.00 89.81 165 GLU A C 1
ATOM 1263 O O . GLU A 1 165 ? -2.200 -3.778 2.520 1.00 89.81 165 GLU A O 1
ATOM 1268 N N . LEU A 1 166 ? -4.177 -2.961 1.839 1.00 90.62 166 LEU A N 1
ATOM 1269 C CA . LEU A 1 166 ? -4.382 -2.057 2.964 1.00 90.62 166 LEU A CA 1
ATOM 1270 C C . LEU A 1 166 ? -5.823 -2.172 3.462 1.00 90.62 166 LEU A C 1
ATOM 1272 O O . LEU A 1 166 ? -6.774 -1.883 2.733 1.00 90.62 166 LEU A O 1
ATOM 1276 N N . THR A 1 167 ? -5.990 -2.549 4.729 1.00 91.81 167 THR A N 1
ATOM 1277 C CA . THR A 1 167 ? -7.305 -2.568 5.380 1.00 91.81 167 THR A CA 1
ATOM 1278 C C . THR A 1 167 ? -7.559 -1.244 6.092 1.00 91.81 167 THR A C 1
ATOM 1280 O O . THR A 1 167 ? -6.875 -0.898 7.052 1.00 91.81 167 THR A O 1
ATOM 1283 N N . VAL A 1 168 ? -8.568 -0.502 5.646 1.00 90.75 168 VAL A N 1
ATOM 1284 C CA . VAL A 1 168 ? -8.984 0.754 6.271 1.00 90.75 168 VAL A CA 1
ATOM 1285 C C . VAL A 1 168 ? -10.177 0.495 7.185 1.00 90.75 168 VAL A C 1
ATOM 1287 O O . VAL A 1 168 ? -11.271 0.167 6.724 1.00 90.75 168 VAL A O 1
ATOM 1290 N N . TYR A 1 169 ? -9.978 0.660 8.488 1.00 91.12 169 TYR A N 1
ATOM 1291 C CA . TYR A 1 169 ? -11.025 0.600 9.502 1.00 91.12 169 TYR A CA 1
ATOM 1292 C C . TYR A 1 169 ? -11.824 1.909 9.557 1.00 91.12 169 TYR A C 1
ATOM 1294 O O . TYR A 1 169 ? -11.301 2.977 9.228 1.00 91.12 169 TYR A O 1
ATOM 1302 N N . PRO A 1 170 ? -13.098 1.872 9.983 1.00 90.69 170 PRO A N 1
ATOM 1303 C CA . PRO A 1 170 ? -13.864 3.092 10.209 1.00 90.69 170 PRO A CA 1
ATOM 1304 C C . PRO A 1 170 ? -13.203 3.963 11.279 1.00 90.69 170 PRO A C 1
ATOM 1306 O O . PRO A 1 170 ? -12.668 3.458 12.265 1.00 90.69 170 PRO A O 1
ATOM 1309 N N . ARG A 1 171 ? -13.291 5.286 11.115 1.00 90.50 171 ARG A N 1
ATOM 1310 C CA . ARG A 1 171 ? -12.842 6.229 12.141 1.00 90.50 171 ARG A CA 1
ATOM 1311 C C . ARG A 1 171 ? -13.740 6.125 13.373 1.00 90.50 171 ARG A C 1
ATOM 1313 O O . ARG A 1 171 ? -14.933 6.387 13.227 1.00 90.50 171 ARG A O 1
ATOM 1320 N N . PRO A 1 172 ? -13.221 5.779 14.566 1.00 90.75 172 PRO A N 1
ATOM 1321 C CA . PRO A 1 172 ? -14.045 5.700 15.766 1.00 90.75 172 PRO A CA 1
ATOM 1322 C C . PRO A 1 172 ? -14.601 7.077 16.129 1.00 90.75 172 PRO A C 1
ATOM 1324 O O . PRO A 1 172 ? -13.851 8.056 16.203 1.00 90.75 172 PRO A O 1
ATOM 1327 N N . ALA A 1 173 ? -15.906 7.159 16.377 1.00 90.50 173 ALA A N 1
ATOM 1328 C CA . ALA A 1 173 ? -16.505 8.369 16.919 1.00 90.50 173 ALA A CA 1
ATOM 1329 C C . ALA A 1 173 ? -15.986 8.624 18.351 1.00 90.50 173 ALA A C 1
ATOM 1331 O O . ALA A 1 173 ? -15.780 7.674 19.115 1.00 90.50 173 ALA A O 1
ATOM 1332 N N . PRO A 1 174 ? -15.773 9.889 18.754 1.00 88.00 174 PRO A N 1
ATOM 1333 C CA . PRO A 1 174 ? -15.346 10.205 20.109 1.00 88.00 174 PRO A CA 1
ATOM 1334 C C . PRO A 1 174 ? -16.482 9.932 21.105 1.00 88.00 174 PRO A C 1
ATOM 1336 O O . PRO A 1 174 ? -17.429 10.705 21.215 1.00 88.00 174 PRO A O 1
ATOM 1339 N N . VAL A 1 175 ? -16.363 8.844 21.865 1.00 85.50 175 VAL A N 1
ATOM 1340 C CA . VAL A 1 175 ? -17.291 8.492 22.949 1.00 85.50 175 VAL A CA 1
ATOM 1341 C C . VAL A 1 175 ? -16.646 8.843 24.292 1.00 85.50 175 VAL A C 1
ATOM 1343 O O . VAL A 1 175 ? -15.662 8.212 24.695 1.00 85.50 175 VAL A O 1
ATOM 1346 N N . ARG A 1 176 ? -17.174 9.880 24.960 1.00 80.06 176 ARG A N 1
ATOM 1347 C CA . ARG A 1 176 ? -16.671 10.369 26.259 1.00 80.06 176 ARG A CA 1
ATOM 1348 C C . ARG A 1 176 ? -17.142 9.508 27.419 1.00 80.06 176 ARG A C 1
ATOM 1350 O O . ARG A 1 176 ? -16.322 9.084 28.223 1.00 80.06 176 ARG A O 1
ATOM 1357 N N . GLU A 1 177 ? -18.437 9.227 27.469 1.00 76.88 177 GLU A N 1
ATOM 1358 C CA . GLU A 1 177 ? -19.051 8.452 28.539 1.00 76.88 177 GLU A CA 1
ATOM 1359 C C . GLU A 1 177 ? -20.086 7.497 27.956 1.00 76.88 177 GLU A C 1
ATOM 1361 O O . GLU A 1 177 ? -20.870 7.855 27.076 1.00 76.88 177 GLU A O 1
ATOM 1366 N N . LEU A 1 178 ? -20.068 6.271 28.467 1.00 72.75 178 LEU A N 1
ATOM 1367 C CA . LEU A 1 178 ? -21.108 5.280 28.266 1.00 72.75 178 LEU A CA 1
ATOM 1368 C C . LEU A 1 178 ? -21.702 5.003 29.647 1.00 72.75 178 LEU A C 1
ATOM 1370 O O . LEU A 1 178 ? -21.027 4.357 30.456 1.00 72.75 178 LEU A O 1
ATOM 1374 N N . PRO A 1 179 ? -22.918 5.494 29.956 1.00 67.88 179 PRO A N 1
ATOM 1375 C CA . PRO A 1 179 ? -23.571 5.264 31.242 1.00 67.88 179 PRO A CA 1
ATOM 1376 C C . PRO A 1 179 ? -24.091 3.821 31.317 1.00 67.88 179 PRO A C 1
ATOM 1378 O O . PRO A 1 179 ? -25.290 3.560 31.372 1.00 67.88 179 PRO A O 1
ATOM 1381 N N . ILE A 1 180 ? -23.174 2.858 31.265 1.00 65.31 180 ILE A N 1
ATOM 1382 C CA . ILE A 1 180 ? -23.472 1.436 31.339 1.00 65.31 180 ILE A CA 1
ATOM 1383 C C . ILE A 1 180 ? -23.229 1.008 32.782 1.00 65.31 180 ILE A C 1
ATOM 1385 O O . ILE A 1 180 ? -22.102 1.029 33.280 1.00 65.31 180 ILE A O 1
ATOM 1389 N N . VAL A 1 181 ? -24.317 0.658 33.464 1.00 62.09 181 VAL A N 1
ATOM 1390 C CA . VAL A 1 181 ? -24.283 0.161 34.840 1.00 62.09 181 VAL A CA 1
ATOM 1391 C C . VAL A 1 181 ? -23.898 -1.323 34.811 1.00 62.09 181 VAL A C 1
ATOM 1393 O O . VAL A 1 181 ? -24.560 -2.083 34.100 1.00 62.09 181 VAL A O 1
ATOM 1396 N N . PRO A 1 182 ? -22.883 -1.766 35.578 1.00 59.03 182 PRO A N 1
ATOM 1397 C CA . PRO A 1 182 ? -22.547 -3.181 35.685 1.00 59.03 182 PRO A CA 1
ATOM 1398 C C . PRO A 1 182 ? -23.726 -3.977 36.247 1.00 59.03 182 PRO A C 1
ATOM 1400 O O . PRO A 1 182 ? -24.278 -3.619 37.289 1.00 59.03 182 PRO A O 1
ATOM 1403 N N . ARG A 1 183 ? -24.128 -5.041 35.542 1.00 56.91 183 ARG A N 1
ATOM 1404 C CA . ARG A 1 183 ? -25.310 -5.857 35.878 1.00 56.91 183 ARG A CA 1
ATOM 1405 C C . ARG A 1 183 ? -24.994 -7.312 36.240 1.00 56.91 183 ARG A C 1
ATOM 1407 O O . ARG A 1 183 ? -25.933 -8.066 36.476 1.00 56.91 183 ARG A O 1
ATOM 1414 N N . GLN A 1 184 ? -23.723 -7.717 36.275 1.00 57.31 184 GLN A N 1
ATOM 1415 C CA . GLN A 1 184 ? -23.330 -9.099 36.573 1.00 57.31 184 GLN A CA 1
ATOM 1416 C C . GLN A 1 184 ? -22.357 -9.180 37.771 1.00 57.31 184 GLN A C 1
ATOM 1418 O O . GLN A 1 184 ? -21.383 -8.422 37.789 1.00 57.31 184 GLN A O 1
ATOM 1423 N N . PRO A 1 185 ? -22.585 -10.103 38.741 1.00 48.28 185 PRO A N 1
ATOM 1424 C CA . PRO A 1 185 ? -21.766 -10.264 39.956 1.00 48.28 185 PRO A CA 1
ATOM 1425 C C . PRO A 1 185 ? -20.400 -10.916 39.738 1.00 48.28 185 PRO A C 1
ATOM 1427 O O . PRO A 1 185 ? -19.656 -11.100 40.692 1.00 48.28 185 PRO A O 1
ATOM 1430 N N . PHE A 1 186 ? -20.108 -11.347 38.515 1.00 52.53 186 PHE A N 1
ATOM 1431 C CA . PHE A 1 186 ? -18.940 -12.159 38.215 1.00 52.53 186 PHE A CA 1
ATOM 1432 C C . PHE A 1 186 ? -18.110 -11.404 37.203 1.00 52.53 186 PHE A C 1
ATOM 1434 O O . PHE A 1 186 ? -18.515 -11.257 36.048 1.00 52.53 186 PHE A O 1
ATOM 1441 N N . GLY A 1 187 ? -16.973 -10.869 37.636 1.00 54.28 187 GLY A N 1
ATOM 1442 C CA . GLY A 1 187 ? -16.134 -10.141 36.711 1.00 54.28 187 GLY A CA 1
ATOM 1443 C C . G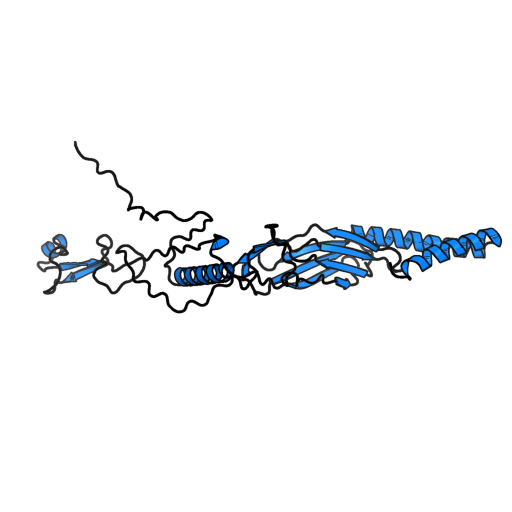LY A 1 187 ? -14.722 -9.846 37.143 1.00 54.28 187 GLY A C 1
ATOM 1444 O O . GLY A 1 187 ? -14.219 -10.393 38.116 1.00 54.28 187 GLY A O 1
ATOM 1445 N N . ARG A 1 188 ? -14.049 -8.992 36.371 1.00 51.25 188 ARG A N 1
ATOM 1446 C CA . ARG A 1 188 ? -12.652 -8.603 36.616 1.00 51.25 188 ARG A CA 1
ATOM 1447 C C . ARG A 1 188 ? -12.496 -7.206 37.216 1.00 51.25 188 ARG A C 1
ATOM 1449 O O . ARG A 1 188 ? -11.393 -6.879 37.640 1.00 51.25 188 ARG A O 1
ATOM 1456 N N . GLN A 1 189 ? -13.559 -6.398 37.278 1.00 54.62 189 GLN A N 1
ATOM 1457 C CA . GLN A 1 189 ? -13.448 -4.991 37.676 1.00 54.62 189 GLN A CA 1
ATOM 1458 C C . GLN A 1 189 ? -13.861 -4.761 39.128 1.00 54.62 189 GLN A C 1
ATOM 1460 O O . GLN A 1 189 ? -14.958 -5.179 39.494 1.00 54.62 189 GLN A O 1
ATOM 1465 N N . PRO A 1 190 ? -13.070 -4.028 39.928 1.00 49.97 190 PRO A N 1
ATOM 1466 C CA . PRO A 1 190 ? -13.459 -3.667 41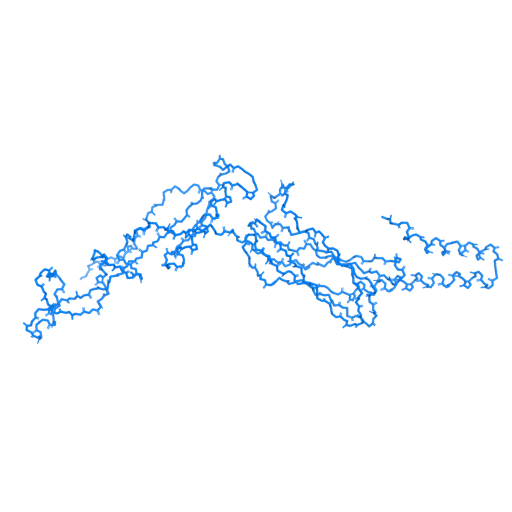.281 1.00 49.97 190 PRO A CA 1
ATOM 1467 C C . PRO A 1 190 ? -14.716 -2.788 41.261 1.00 49.97 190 PRO A C 1
ATOM 1469 O O . PRO A 1 190 ? -14.754 -1.739 40.616 1.00 49.97 190 PRO A O 1
ATOM 1472 N N . THR A 1 191 ? -15.751 -3.200 41.986 1.00 57.12 191 THR A N 1
ATOM 1473 C CA . THR A 1 191 ? -16.983 -2.427 42.173 1.00 57.12 191 THR A CA 1
ATOM 1474 C C . THR A 1 191 ? -17.141 -2.014 43.631 1.00 57.12 191 THR A C 1
ATOM 1476 O O . THR A 1 191 ? -16.729 -2.711 44.549 1.00 57.12 191 THR A O 1
ATOM 1479 N N . ARG A 1 192 ? -17.748 -0.847 43.874 1.00 51.00 192 ARG A N 1
ATOM 1480 C CA . ARG A 1 192 ? -18.110 -0.400 45.235 1.00 51.00 192 ARG A CA 1
ATOM 1481 C C . ARG A 1 192 ? -19.511 -0.856 45.646 1.00 51.00 192 ARG A C 1
ATOM 1483 O O . ARG A 1 192 ? -19.934 -0.625 46.777 1.00 51.00 192 ARG A O 1
ATOM 1490 N N . ILE A 1 193 ? -20.245 -1.484 44.729 1.00 54.56 193 ILE A N 1
ATOM 1491 C CA . ILE A 1 193 ? -21.613 -1.937 44.960 1.00 54.56 193 ILE A CA 1
ATOM 1492 C C . ILE A 1 193 ? -21.554 -3.301 45.654 1.00 54.56 193 ILE A C 1
ATOM 1494 O O . ILE A 1 193 ? -21.278 -4.322 45.029 1.00 54.56 193 ILE A O 1
ATOM 1498 N N . ARG A 1 194 ? -21.860 -3.317 46.957 1.00 52.47 194 ARG A N 1
ATOM 1499 C CA . ARG A 1 194 ? -21.814 -4.516 47.818 1.00 52.47 194 ARG A CA 1
ATOM 1500 C C . ARG A 1 194 ? -22.749 -5.659 47.401 1.00 52.47 194 ARG A C 1
ATOM 1502 O O . ARG A 1 194 ? -22.596 -6.754 47.930 1.00 52.47 194 ARG A O 1
ATOM 1509 N N . ALA A 1 195 ? -23.699 -5.410 46.496 1.00 53.81 195 ALA A N 1
ATOM 1510 C CA . ALA A 1 195 ? -24.606 -6.422 45.950 1.00 53.81 195 ALA A CA 1
ATOM 1511 C C . ALA A 1 195 ? -23.918 -7.407 44.982 1.00 53.81 195 ALA A C 1
ATOM 1513 O O . ALA A 1 195 ? -24.493 -8.443 44.667 1.00 53.81 195 ALA A O 1
ATOM 1514 N N . TRP A 1 196 ? -22.694 -7.104 44.535 1.00 51.28 196 TRP A N 1
ATOM 1515 C CA . TRP A 1 196 ? -21.920 -7.902 43.577 1.00 51.28 196 TRP A CA 1
ATOM 1516 C C . TRP A 1 196 ? -20.680 -8.530 44.236 1.00 51.28 196 TRP A C 1
ATOM 1518 O O . TRP A 1 196 ? -19.565 -8.399 43.742 1.00 51.28 196 TRP A O 1
ATOM 1528 N N . GLN A 1 197 ? -20.866 -9.136 45.412 1.00 57.84 197 GLN A N 1
ATOM 1529 C CA . GLN A 1 197 ? -19.834 -9.959 46.050 1.00 57.84 197 GLN A CA 1
ATOM 1530 C C . GLN A 1 197 ? -19.732 -11.281 45.300 1.00 57.84 197 GLN A C 1
ATOM 1532 O O . GLN A 1 197 ? -20.749 -11.960 45.160 1.00 57.84 197 GLN A O 1
ATOM 1537 N N . ASP A 1 198 ? -18.530 -11.646 44.858 1.00 59.72 198 ASP A N 1
ATOM 1538 C CA . ASP A 1 198 ? -18.269 -12.962 44.284 1.00 59.72 198 ASP A CA 1
ATOM 1539 C C . ASP A 1 198 ? -18.081 -13.981 45.426 1.00 59.72 198 ASP A C 1
ATOM 1541 O O . ASP A 1 198 ? -17.038 -13.968 46.088 1.00 59.72 198 ASP A O 1
ATOM 1545 N N . PRO A 1 199 ? -19.046 -14.889 45.685 1.00 59.78 199 PRO A N 1
ATOM 1546 C CA . PRO A 1 199 ? -18.957 -15.834 46.799 1.00 59.78 199 PRO A CA 1
ATOM 1547 C C . PRO A 1 199 ? -17.814 -16.849 46.637 1.00 59.78 199 PRO A C 1
ATOM 1549 O O . PRO A 1 199 ? -17.482 -17.551 47.593 1.00 59.78 199 PRO A O 1
ATOM 1552 N N . SER A 1 200 ? -17.239 -16.953 45.433 1.00 58.72 200 SER A N 1
ATOM 1553 C CA . SER A 1 200 ? -16.145 -17.870 45.111 1.00 58.72 200 SER A CA 1
ATOM 1554 C C . SER A 1 200 ? -14.753 -17.265 45.343 1.00 58.72 200 SER A C 1
ATOM 1556 O O . SER A 1 200 ? -13.787 -18.009 45.511 1.00 58.72 200 SER A O 1
ATOM 1558 N N . SER A 1 201 ? -14.646 -15.934 45.437 1.00 62.69 201 SER A N 1
ATOM 1559 C CA . SER A 1 201 ? -13.378 -15.217 45.608 1.00 62.69 201 SER A CA 1
ATOM 1560 C C . SER A 1 201 ? -13.251 -14.648 47.023 1.00 62.69 201 SER A C 1
ATOM 1562 O O . SER A 1 201 ? -13.585 -13.490 47.283 1.00 62.69 201 SER A O 1
ATOM 1564 N N . LEU A 1 202 ? -12.766 -15.469 47.961 1.00 65.12 202 LEU A N 1
ATOM 1565 C CA . LEU A 1 202 ? -12.449 -15.034 49.325 1.00 65.12 202 LEU A CA 1
ATOM 1566 C C . LEU A 1 202 ? -11.192 -14.152 49.307 1.00 65.12 202 LEU A C 1
ATOM 1568 O O . LEU A 1 202 ? -10.120 -14.622 48.937 1.00 65.12 202 LEU A O 1
ATOM 1572 N N . ASN A 1 203 ? -11.339 -12.885 49.692 1.00 68.62 203 ASN A N 1
ATOM 1573 C CA . ASN A 1 203 ? -10.269 -11.890 49.660 1.00 68.62 203 ASN A CA 1
ATOM 1574 C C . ASN A 1 203 ? -9.546 -11.787 51.011 1.00 68.62 203 ASN A C 1
ATOM 1576 O O . ASN A 1 203 ? -8.322 -11.824 51.058 1.00 68.62 203 ASN A O 1
ATOM 1580 N N . ASP A 1 204 ? -10.301 -11.697 52.111 1.00 77.75 204 ASP A N 1
ATOM 1581 C CA . ASP A 1 204 ? -9.748 -11.593 53.467 1.00 77.75 204 ASP A CA 1
ATOM 1582 C C . ASP A 1 204 ? -10.740 -12.113 54.525 1.00 77.75 204 ASP A C 1
ATOM 1584 O O . ASP A 1 204 ? -11.888 -12.462 54.225 1.00 77.75 204 ASP A O 1
ATOM 1588 N N . VAL A 1 205 ? -10.306 -12.187 55.782 1.00 84.50 205 VAL A N 1
ATOM 1589 C CA . VAL A 1 205 ? -11.140 -12.533 56.932 1.00 84.50 205 VAL A CA 1
ATOM 1590 C C . VAL A 1 205 ? -10.909 -11.524 58.054 1.00 84.50 205 VAL A C 1
ATOM 1592 O O . VAL A 1 205 ? -9.791 -11.359 58.531 1.00 84.50 205 VAL A O 1
ATOM 1595 N N . ARG A 1 206 ? -11.982 -10.889 58.542 1.00 88.75 206 ARG A N 1
ATOM 1596 C CA . ARG A 1 206 ? -11.901 -9.870 59.607 1.00 88.75 206 ARG A CA 1
ATOM 1597 C C . ARG A 1 206 ? -12.817 -10.163 60.799 1.00 88.75 206 ARG A C 1
ATOM 1599 O O . ARG A 1 206 ? -13.771 -10.928 60.640 1.00 88.75 206 ARG A O 1
ATOM 1606 N N . PRO A 1 207 ? -12.595 -9.535 61.972 1.00 90.19 207 PRO A N 1
ATOM 1607 C CA . PRO A 1 207 ? -13.516 -9.636 63.101 1.00 90.19 207 PRO A CA 1
ATOM 1608 C C . PRO A 1 207 ? -14.937 -9.184 62.733 1.00 90.19 207 PRO A C 1
ATOM 1610 O O . PRO A 1 207 ? -15.127 -8.191 62.015 1.00 90.19 207 PRO A O 1
ATOM 1613 N N . PHE A 1 208 ? -15.926 -9.923 63.234 1.00 89.75 208 PHE A N 1
ATOM 1614 C CA . PHE A 1 208 ? -17.348 -9.635 63.073 1.00 89.75 208 PHE A CA 1
ATOM 1615 C C . PHE A 1 208 ? -17.691 -8.284 63.700 1.00 89.75 208 PHE A C 1
ATOM 1617 O O . PHE A 1 208 ? -17.295 -7.983 64.827 1.00 89.75 208 PHE A O 1
ATOM 1624 N N . ARG A 1 209 ? -18.464 -7.474 62.977 1.00 89.75 209 ARG A N 1
ATOM 1625 C CA . ARG A 1 209 ? -19.046 -6.234 63.487 1.00 89.75 209 ARG A CA 1
ATOM 1626 C C . ARG A 1 209 ? -20.572 -6.329 63.443 1.00 89.75 209 ARG A C 1
ATOM 1628 O O . ARG A 1 209 ? -21.116 -6.928 62.513 1.00 89.75 209 ARG A O 1
ATOM 1635 N N . PRO A 1 210 ? -21.283 -5.714 64.404 1.00 83.94 210 PRO A N 1
ATOM 1636 C CA . PRO A 1 210 ? -22.738 -5.624 64.349 1.00 83.94 210 PRO A CA 1
ATOM 1637 C C . PRO A 1 210 ? -23.203 -5.045 63.002 1.00 83.94 210 PRO A C 1
ATOM 1639 O O . PRO A 1 210 ? -22.779 -3.958 62.615 1.00 83.94 210 PRO A O 1
ATOM 1642 N N . GLY A 1 211 ? -24.042 -5.794 62.280 1.00 82.88 211 GLY A N 1
ATOM 1643 C CA . GLY A 1 211 ? -24.499 -5.465 60.922 1.00 82.88 211 GLY A CA 1
ATOM 1644 C C . GLY A 1 211 ? -23.911 -6.344 59.810 1.00 82.88 211 GLY A C 1
ATOM 1645 O O . GLY A 1 211 ? -24.404 -6.297 58.683 1.00 82.88 211 GLY A O 1
ATOM 1646 N N . ASP A 1 212 ? -22.906 -7.174 60.106 1.00 83.75 212 ASP A N 1
ATOM 1647 C CA . ASP A 1 212 ? -22.386 -8.161 59.156 1.00 83.75 212 ASP A CA 1
ATOM 1648 C C . ASP A 1 212 ? -23.349 -9.350 58.973 1.00 83.75 212 ASP A C 1
ATOM 1650 O O . ASP A 1 212 ? -24.048 -9.764 59.899 1.00 83.75 212 ASP A O 1
ATOM 1654 N N . ASN A 1 213 ? -23.381 -9.926 57.765 1.00 80.88 213 ASN A N 1
ATOM 1655 C CA . ASN A 1 213 ? -24.251 -11.059 57.443 1.00 80.88 213 ASN A CA 1
ATOM 1656 C C . ASN A 1 213 ? -23.782 -12.337 58.176 1.00 80.88 213 ASN A C 1
ATOM 1658 O O . ASN A 1 213 ? -22.688 -12.828 57.876 1.00 80.88 213 ASN A O 1
ATOM 1662 N N . PRO A 1 214 ? -24.605 -12.950 59.051 1.00 83.56 214 PRO A N 1
ATOM 1663 C CA . PRO A 1 214 ? -24.228 -14.160 59.786 1.00 83.56 214 PRO A CA 1
ATOM 1664 C C . PRO A 1 214 ? -23.894 -15.356 58.882 1.00 83.56 214 PRO A C 1
ATOM 1666 O O . PRO A 1 214 ? -23.127 -16.235 59.269 1.00 83.56 214 PRO A O 1
ATOM 1669 N N . LYS A 1 215 ? -24.420 -15.391 57.648 1.00 83.19 215 LYS A N 1
ATOM 1670 C CA . LYS A 1 215 ? -24.115 -16.454 56.673 1.00 83.19 215 LYS A CA 1
ATOM 1671 C C . LYS A 1 215 ? -22.652 -16.452 56.219 1.00 83.19 215 LYS A C 1
ATOM 1673 O O . LYS A 1 215 ? -22.180 -17.457 55.700 1.00 83.19 215 LYS A O 1
ATOM 1678 N N . HIS A 1 216 ? -21.941 -15.339 56.392 1.00 85.44 216 HIS A N 1
ATOM 1679 C CA . HIS A 1 216 ? -20.546 -15.187 55.977 1.00 85.44 216 HIS A CA 1
ATOM 1680 C C . HIS A 1 216 ? -19.554 -15.457 57.122 1.00 85.44 216 HIS A C 1
ATOM 1682 O O . HIS A 1 216 ? -18.351 -15.257 56.947 1.00 85.44 216 HIS A O 1
ATOM 1688 N N . ILE A 1 217 ? -20.026 -15.929 58.285 1.00 88.44 217 ILE A N 1
ATOM 1689 C CA . ILE A 1 217 ? -19.162 -16.281 59.418 1.00 88.44 217 ILE A CA 1
ATOM 1690 C C . ILE A 1 217 ? -18.239 -17.445 59.035 1.00 88.44 217 ILE A C 1
ATOM 1692 O O . ILE A 1 217 ? -18.666 -18.495 58.548 1.00 88.44 217 ILE A O 1
ATOM 1696 N N . HIS A 1 218 ? -16.942 -17.275 59.282 1.00 88.88 218 HIS A N 1
ATOM 1697 C CA . HIS A 1 218 ? -15.939 -18.309 59.079 1.00 88.88 218 HIS A CA 1
ATOM 1698 C C . HIS A 1 218 ? -15.849 -19.220 60.314 1.00 88.88 218 HIS A C 1
ATOM 1700 O O . HIS A 1 218 ? -14.885 -19.159 61.080 1.00 88.88 218 HIS A O 1
ATOM 1706 N N . TRP A 1 219 ? -16.822 -20.124 60.477 1.00 89.38 219 TRP A N 1
ATOM 1707 C CA . TRP A 1 219 ? -16.965 -20.975 61.671 1.00 89.38 219 TRP A CA 1
ATOM 1708 C C . TRP A 1 219 ? -15.684 -21.692 62.110 1.00 89.38 219 TRP A C 1
ATOM 1710 O O . TRP A 1 219 ? -15.372 -21.712 63.294 1.00 89.38 219 TRP A O 1
ATOM 1720 N N . LYS A 1 220 ? -14.883 -22.212 61.171 1.00 87.00 220 LYS A N 1
ATOM 1721 C CA . LYS A 1 220 ? -13.619 -22.902 61.491 1.00 87.00 220 LYS A CA 1
ATOM 1722 C C . LYS A 1 220 ? -12.552 -21.983 62.108 1.00 87.00 220 LYS A C 1
ATOM 1724 O O . LYS A 1 220 ? -11.743 -22.445 62.904 1.00 87.00 220 LYS A O 1
ATOM 1729 N N . LEU A 1 221 ? -12.536 -20.703 61.732 1.00 88.19 221 LEU A N 1
ATOM 1730 C CA . LEU A 1 221 ? -11.578 -19.726 62.261 1.00 88.19 221 LEU A CA 1
ATOM 1731 C C . LEU A 1 221 ? -12.089 -19.203 63.603 1.00 88.19 221 LEU A C 1
ATOM 1733 O O . LEU A 1 221 ? -11.338 -19.172 64.572 1.00 88.19 221 LEU A O 1
ATOM 1737 N N . SER A 1 222 ? -13.390 -18.919 63.682 1.00 89.56 222 SER A N 1
ATOM 1738 C CA . SER A 1 222 ? -14.044 -18.509 64.923 1.00 89.56 222 SER A CA 1
ATOM 1739 C C . SER A 1 222 ? -13.957 -19.545 66.032 1.00 89.56 222 SER A C 1
ATOM 1741 O O . SER A 1 222 ? -13.636 -19.204 67.163 1.00 89.56 222 SER A O 1
ATOM 1743 N N . ALA A 1 223 ? -14.133 -20.826 65.709 1.00 87.81 223 ALA A N 1
ATOM 1744 C CA . ALA A 1 223 ? -13.971 -21.906 66.677 1.00 87.81 223 ALA A CA 1
ATOM 1745 C C . ALA A 1 223 ? -12.531 -22.026 67.210 1.00 87.81 223 ALA A C 1
ATOM 1747 O O . ALA A 1 223 ? -12.333 -22.501 68.323 1.00 87.81 223 ALA A O 1
ATOM 1748 N N . ARG A 1 224 ? -11.522 -21.608 66.431 1.00 87.50 224 ARG A N 1
ATOM 1749 C CA . ARG A 1 224 ? -10.106 -21.705 66.815 1.00 87.50 224 ARG A CA 1
ATOM 1750 C C . ARG A 1 224 ? -9.650 -20.554 67.711 1.00 87.50 224 ARG A C 1
ATOM 1752 O O . ARG A 1 224 ? -8.802 -20.773 68.567 1.00 87.50 224 ARG A O 1
ATOM 1759 N N . PHE A 1 225 ? -10.169 -19.351 67.484 1.00 87.75 225 PHE A N 1
ATOM 1760 C CA . PHE A 1 225 ? -9.721 -18.134 68.168 1.00 87.75 225 PHE A CA 1
ATOM 1761 C C . PHE A 1 225 ? -10.703 -17.625 69.233 1.00 87.75 225 PHE A C 1
ATOM 1763 O O . PHE A 1 225 ? -10.348 -16.731 69.987 1.00 87.75 225 PHE A O 1
ATOM 1770 N N . GLY A 1 226 ? -11.912 -18.190 69.320 1.00 86.50 226 GLY A N 1
ATOM 1771 C CA . GLY A 1 226 ? -12.926 -17.816 70.315 1.00 86.50 226 GLY A CA 1
ATOM 1772 C C . GLY A 1 226 ? -13.766 -16.591 69.938 1.00 86.50 226 GLY A C 1
ATOM 1773 O O . GLY A 1 226 ? -14.849 -16.417 70.487 1.00 86.50 226 GLY A O 1
ATOM 1774 N N . ASP A 1 227 ? -13.322 -15.808 68.953 1.00 89.81 227 ASP A N 1
ATOM 1775 C CA . ASP A 1 227 ? -14.024 -14.626 68.447 1.00 89.81 227 ASP A CA 1
ATOM 1776 C C . ASP A 1 227 ? -14.713 -14.876 67.093 1.00 89.81 227 ASP A C 1
ATOM 1778 O O . ASP A 1 227 ? -14.305 -15.718 66.289 1.00 89.81 227 ASP A O 1
ATOM 1782 N N . LEU A 1 228 ? -15.780 -14.128 66.792 1.00 90.25 228 LEU A N 1
ATOM 1783 C CA . LEU A 1 228 ? -16.474 -14.225 65.502 1.00 90.25 228 LEU A CA 1
ATOM 1784 C C . LEU A 1 228 ? -15.681 -13.528 64.387 1.00 90.25 228 LEU A C 1
ATOM 1786 O O . LEU A 1 228 ? -15.314 -12.361 64.500 1.00 90.25 228 LEU A O 1
ATOM 1790 N N . TYR A 1 229 ? -15.481 -14.232 63.273 1.00 89.94 229 TYR A N 1
ATOM 1791 C CA . TYR A 1 229 ? -14.780 -13.755 62.084 1.00 89.94 229 TYR A CA 1
ATOM 1792 C C . TYR A 1 229 ? -15.679 -13.908 60.858 1.00 89.94 229 TYR A C 1
ATOM 1794 O O . TYR A 1 229 ? -16.385 -14.908 60.722 1.00 89.94 229 TYR A O 1
ATOM 1802 N N . VAL A 1 230 ? -15.637 -12.939 59.946 1.00 89.44 230 VAL A N 1
ATOM 1803 C CA . VAL A 1 230 ? -16.463 -12.885 58.732 1.00 89.44 230 VAL A CA 1
ATOM 1804 C C . VAL A 1 230 ? -15.569 -12.897 57.500 1.00 89.44 230 VAL A C 1
ATOM 1806 O O . VAL A 1 230 ? -14.558 -12.199 57.455 1.00 89.44 230 VAL A O 1
ATOM 1809 N N . LYS A 1 231 ? -15.958 -13.694 56.501 1.00 86.88 231 LYS A N 1
ATOM 1810 C CA . LYS A 1 231 ? -15.324 -13.741 55.180 1.00 86.88 231 LYS A CA 1
ATOM 1811 C C . LYS A 1 231 ? -15.626 -12.449 54.416 1.00 86.88 231 LYS A C 1
ATOM 1813 O O . LYS A 1 231 ? -16.797 -12.111 54.234 1.00 86.88 231 LYS A O 1
ATOM 1818 N N . GLU A 1 232 ? -14.595 -11.757 53.946 1.00 79.00 232 GLU A N 1
ATOM 1819 C CA . GLU A 1 232 ? -14.723 -10.680 52.965 1.00 79.00 232 GLU A CA 1
ATOM 1820 C C . GLU A 1 232 ? -14.490 -11.235 51.562 1.00 79.00 232 GLU A C 1
ATOM 1822 O O . GLU A 1 232 ? -13.451 -11.825 51.264 1.00 79.00 232 GLU A O 1
ATOM 1827 N N . PHE A 1 233 ? -15.489 -11.057 50.705 1.00 73.44 233 PHE A N 1
ATOM 1828 C CA . PHE A 1 233 ? -15.445 -11.466 49.308 1.00 73.44 233 PHE A CA 1
ATOM 1829 C C . PHE A 1 233 ? -14.966 -10.313 48.431 1.00 73.44 233 PHE A C 1
ATOM 1831 O O . PHE A 1 233 ? -15.259 -9.148 48.716 1.00 73.44 233 PHE A O 1
ATOM 1838 N N . ASP A 1 234 ? -14.249 -10.639 47.358 1.00 63.28 234 ASP A N 1
ATOM 1839 C CA . ASP A 1 234 ? -13.854 -9.646 46.364 1.00 63.28 234 ASP A CA 1
ATOM 1840 C C . ASP A 1 234 ? -15.105 -9.085 45.660 1.00 63.28 234 ASP A C 1
ATOM 1842 O O . ASP A 1 234 ? -16.060 -9.803 45.343 1.00 63.28 234 ASP A O 1
ATOM 1846 N N . LEU A 1 235 ? -15.118 -7.771 45.450 1.00 62.03 235 LEU A N 1
ATOM 1847 C CA . LEU A 1 235 ? -16.210 -7.071 44.788 1.00 62.03 235 LEU A CA 1
ATOM 1848 C C . LEU A 1 235 ? -15.831 -6.892 43.330 1.00 62.03 235 LEU A C 1
ATOM 1850 O O . LEU A 1 235 ? -15.286 -5.849 42.960 1.00 62.03 235 LEU A O 1
ATOM 1854 N N . ARG A 1 236 ? -16.133 -7.890 42.497 1.00 56.88 236 ARG A N 1
ATOM 1855 C CA . ARG A 1 236 ? -15.871 -7.796 41.064 1.00 56.88 236 ARG A CA 1
ATOM 1856 C C . ARG A 1 236 ? -17.140 -7.805 40.231 1.00 56.88 236 ARG A C 1
ATOM 1858 O O . ARG A 1 236 ? -18.030 -8.611 40.446 1.00 56.88 236 ARG A O 1
ATOM 1865 N N . ALA A 1 237 ? -17.205 -6.928 39.238 1.00 60.97 237 ALA A N 1
ATOM 1866 C CA . ALA A 1 237 ? -18.265 -6.917 38.238 1.00 60.97 237 ALA A CA 1
ATOM 1867 C C . ALA A 1 237 ? -17.663 -6.922 36.830 1.00 60.97 237 ALA A C 1
ATOM 1869 O O . ALA A 1 237 ? -16.593 -6.359 36.592 1.00 60.97 237 ALA A O 1
ATOM 1870 N N . THR A 1 238 ? -18.345 -7.570 35.890 1.00 59.12 238 THR A N 1
ATOM 1871 C CA . THR A 1 238 ? -18.058 -7.474 34.452 1.00 59.12 238 THR A CA 1
ATOM 1872 C C . THR A 1 238 ? -19.290 -6.904 33.775 1.00 59.12 238 THR A C 1
ATOM 1874 O O . THR A 1 238 ? -20.408 -6.964 34.293 1.00 59.12 238 THR A O 1
ATOM 1877 N N . THR A 1 239 ? -19.075 -6.244 32.645 1.00 63.31 239 THR A N 1
ATOM 1878 C CA . THR A 1 239 ? -20.155 -5.794 31.780 1.00 63.31 239 THR A CA 1
ATOM 1879 C C . THR A 1 239 ? -19.842 -6.228 30.369 1.00 63.31 239 THR A C 1
ATOM 1881 O O . THR A 1 239 ? -18.824 -5.816 29.825 1.00 63.31 239 THR A O 1
ATOM 1884 N N . ASP A 1 240 ? -20.728 -7.035 29.801 1.00 67.38 240 ASP A N 1
ATOM 1885 C CA . ASP A 1 240 ? -20.664 -7.433 28.405 1.00 67.38 240 ASP A CA 1
ATOM 1886 C C . ASP A 1 240 ? -21.410 -6.404 27.553 1.00 67.38 240 ASP A C 1
ATOM 1888 O O . ASP A 1 240 ? -22.588 -6.120 27.781 1.00 67.38 240 ASP A O 1
ATOM 1892 N N . ILE A 1 241 ? -20.718 -5.818 26.576 1.00 72.06 241 ILE A N 1
ATOM 1893 C CA . ILE A 1 241 ? -21.301 -4.864 25.630 1.00 72.06 241 ILE A CA 1
ATOM 1894 C C . ILE A 1 241 ? -21.415 -5.550 24.276 1.00 72.06 241 ILE A C 1
ATOM 1896 O O . ILE A 1 241 ? -20.404 -5.893 23.672 1.00 72.06 241 ILE A O 1
ATOM 1900 N N . VAL A 1 242 ? -22.646 -5.692 23.785 1.00 77.81 242 VAL A N 1
ATOM 1901 C CA . VAL A 1 242 ? -22.931 -6.177 22.431 1.00 77.81 242 VAL A CA 1
ATOM 1902 C C . VAL A 1 242 ? -23.478 -5.019 21.604 1.00 77.81 242 VAL A C 1
ATOM 1904 O O . VAL A 1 242 ? -24.444 -4.368 22.001 1.00 77.81 242 VAL A O 1
ATOM 1907 N N . VAL A 1 243 ? -22.853 -4.748 20.457 1.00 80.56 243 VAL A N 1
ATOM 1908 C CA . VAL A 1 243 ? -23.257 -3.672 19.542 1.00 80.56 243 VAL A CA 1
ATOM 1909 C C . VAL A 1 243 ? -23.922 -4.280 18.314 1.00 80.56 243 VAL A C 1
ATOM 1911 O O . VAL A 1 243 ? -23.304 -5.073 17.612 1.00 80.56 243 VAL A O 1
ATOM 1914 N N . PHE A 1 244 ? -25.163 -3.879 18.042 1.00 85.12 244 PHE A N 1
ATOM 1915 C CA . PHE A 1 244 ? -25.897 -4.262 16.838 1.00 85.12 244 PHE A CA 1
ATOM 1916 C C . PHE A 1 244 ? -26.035 -3.062 15.904 1.00 85.12 244 PHE A C 1
ATOM 1918 O O . PHE A 1 244 ? -26.375 -1.964 16.343 1.00 85.12 244 PHE A O 1
ATOM 1925 N N . ILE A 1 245 ? -25.784 -3.285 14.615 1.00 84.50 245 ILE A N 1
ATOM 1926 C CA . ILE A 1 245 ? -25.951 -2.286 13.558 1.00 84.50 245 ILE A CA 1
ATOM 1927 C C . ILE A 1 245 ? -26.913 -2.868 12.531 1.00 84.50 245 ILE A C 1
ATOM 1929 O O . ILE A 1 245 ? -26.672 -3.960 12.019 1.00 84.50 245 ILE A O 1
ATOM 1933 N N . ASP A 1 246 ? -27.982 -2.139 12.222 1.00 85.88 246 ASP A N 1
ATOM 1934 C CA . ASP A 1 246 ? -28.876 -2.502 11.127 1.00 85.88 246 ASP A CA 1
ATOM 1935 C C . ASP A 1 246 ? -28.244 -2.088 9.792 1.00 85.88 246 ASP A C 1
ATOM 1937 O O . ASP A 1 246 ? -28.029 -0.904 9.536 1.00 85.88 246 ASP A O 1
ATOM 1941 N N . LEU A 1 247 ? -27.901 -3.069 8.958 1.00 85.12 247 LEU A N 1
ATOM 1942 C CA . LEU A 1 247 ? -27.288 -2.853 7.646 1.00 85.12 247 LEU A CA 1
ATOM 1943 C C . LEU A 1 247 ? -28.311 -2.915 6.496 1.00 85.12 247 LEU A C 1
ATOM 1945 O O . LEU A 1 247 ? -27.900 -2.892 5.333 1.00 85.12 247 LEU A O 1
ATOM 1949 N N . ASP A 1 248 ? -29.621 -2.992 6.778 1.00 85.12 248 ASP A N 1
ATOM 1950 C CA . ASP A 1 248 ? -30.651 -2.961 5.734 1.00 85.12 248 ASP A CA 1
ATOM 1951 C C . ASP A 1 248 ? -30.645 -1.602 5.018 1.00 85.12 248 ASP A C 1
ATOM 1953 O O . ASP A 1 248 ? -30.852 -0.543 5.609 1.00 85.12 248 ASP A O 1
ATOM 1957 N N . ARG A 1 249 ? -30.443 -1.624 3.697 1.00 81.75 249 ARG A N 1
ATOM 1958 C CA . ARG A 1 249 ? -30.396 -0.418 2.861 1.00 81.75 249 ARG A CA 1
ATOM 1959 C C . ARG A 1 249 ? -31.682 0.416 2.939 1.00 81.75 249 ARG A C 1
ATOM 1961 O O . ARG A 1 249 ? -31.628 1.608 2.665 1.00 81.75 249 ARG A O 1
ATOM 1968 N N . ARG A 1 250 ? -32.825 -0.184 3.293 1.00 86.69 250 ARG A N 1
ATOM 1969 C CA . ARG A 1 250 ? -34.141 0.482 3.342 1.00 86.69 250 ARG A CA 1
ATOM 1970 C C . ARG A 1 250 ? -34.289 1.473 4.494 1.00 86.69 250 ARG A C 1
ATOM 1972 O O . ARG A 1 250 ? -35.050 2.425 4.360 1.00 86.69 250 ARG A O 1
ATOM 1979 N N . VAL A 1 251 ? -33.592 1.251 5.608 1.00 86.31 251 VAL A N 1
ATOM 1980 C CA . VAL A 1 251 ? -33.659 2.125 6.797 1.00 86.31 251 VAL A CA 1
ATOM 1981 C C . VAL A 1 251 ? -32.550 3.177 6.813 1.00 86.31 251 VAL A C 1
ATOM 1983 O O . VAL A 1 251 ? -32.504 4.030 7.696 1.00 86.31 251 VAL A O 1
ATOM 1986 N N . GLN A 1 252 ? -31.654 3.121 5.830 1.00 86.00 252 GLN A N 1
ATOM 1987 C CA . GLN A 1 252 ? -30.452 3.934 5.766 1.00 86.00 252 GLN A CA 1
ATOM 1988 C C . GLN A 1 252 ? -30.619 5.057 4.740 1.00 86.00 252 GLN A C 1
ATOM 1990 O O . GLN A 1 252 ? -30.998 4.835 3.592 1.00 86.00 252 GLN A O 1
ATOM 1995 N N . ALA A 1 253 ? -30.300 6.278 5.156 1.00 88.00 253 ALA A N 1
ATOM 1996 C CA . ALA A 1 253 ? -30.314 7.480 4.332 1.00 88.00 253 ALA A CA 1
ATOM 1997 C C . ALA A 1 253 ? -28.898 7.973 3.982 1.00 88.00 253 ALA A C 1
ATOM 1999 O O . ALA A 1 253 ? -27.933 7.771 4.731 1.00 88.00 253 ALA A O 1
ATOM 2000 N N . GLY A 1 254 ? -28.797 8.687 2.860 1.00 84.94 254 GLY A N 1
ATOM 2001 C CA . GLY A 1 254 ? -27.558 9.292 2.366 1.00 84.94 254 GLY A CA 1
ATOM 2002 C C . GLY A 1 254 ? -26.689 8.347 1.530 1.00 84.94 254 GLY A C 1
ATOM 2003 O O . GLY A 1 254 ? -26.982 7.163 1.371 1.00 84.94 254 GLY A O 1
ATOM 2004 N N . GLN A 1 255 ? -25.606 8.887 0.970 1.00 79.81 255 GLN A N 1
ATOM 2005 C CA . GLN A 1 255 ? -24.649 8.152 0.138 1.00 79.81 255 GLN A CA 1
ATOM 2006 C C . GLN A 1 255 ? -23.207 8.469 0.547 1.00 79.81 255 GLN A C 1
ATOM 2008 O O . GLN A 1 255 ? -22.922 9.506 1.147 1.00 79.81 255 GLN A O 1
ATOM 2013 N N . GLY A 1 256 ? -22.287 7.563 0.208 1.00 76.44 256 GLY A N 1
ATOM 2014 C CA . GLY A 1 256 ? -20.857 7.746 0.455 1.00 76.44 256 GLY A CA 1
ATOM 2015 C C . GLY A 1 256 ? -20.507 7.871 1.941 1.00 76.44 256 GLY A C 1
ATOM 2016 O O . GLY A 1 256 ? -21.175 7.291 2.800 1.00 76.44 256 GLY A O 1
ATOM 2017 N N . ALA A 1 257 ? -19.446 8.632 2.228 1.00 73.81 257 ALA A N 1
ATOM 2018 C CA . ALA A 1 257 ? -18.889 8.822 3.571 1.00 73.81 257 ALA A CA 1
ATOM 2019 C C . ALA A 1 257 ? -19.851 9.513 4.559 1.00 73.81 257 ALA A C 1
ATOM 2021 O O . ALA A 1 257 ? -19.703 9.352 5.765 1.00 73.81 257 ALA A O 1
ATOM 2022 N N . ALA A 1 258 ? -20.838 10.257 4.053 1.00 80.12 258 ALA A N 1
ATOM 2023 C CA . ALA A 1 258 ? -21.834 10.962 4.859 1.00 80.12 258 ALA A CA 1
ATOM 2024 C C . ALA A 1 258 ? -23.119 10.143 5.096 1.00 80.12 258 ALA A C 1
ATOM 2026 O O . ALA A 1 258 ? -24.094 10.667 5.632 1.00 80.12 258 ALA A O 1
ATOM 2027 N N . SER A 1 259 ? -23.160 8.877 4.668 1.00 87.00 259 SER A N 1
ATOM 2028 C CA . SER A 1 259 ? -24.337 8.033 4.875 1.00 87.00 259 SER A CA 1
ATOM 2029 C C . SER A 1 259 ? -24.527 7.652 6.345 1.00 87.00 259 SER A C 1
ATOM 2031 O O . SER A 1 259 ? -23.577 7.508 7.118 1.00 87.00 259 SER A O 1
ATOM 2033 N N . THR A 1 260 ? -25.785 7.436 6.716 1.00 89.81 260 THR A N 1
ATOM 2034 C CA . THR A 1 260 ? -26.185 6.957 8.051 1.00 89.81 260 THR A CA 1
ATOM 2035 C C . THR A 1 260 ? -25.527 5.624 8.427 1.00 89.81 260 THR A C 1
ATOM 2037 O O . THR A 1 260 ? -25.143 5.454 9.582 1.00 89.81 260 THR A O 1
ATOM 2040 N N . VAL A 1 261 ? -25.263 4.741 7.454 1.00 89.25 261 VAL A N 1
ATOM 2041 C CA . VAL A 1 261 ? -24.497 3.495 7.656 1.00 89.25 261 VAL A CA 1
ATOM 2042 C C . VAL A 1 261 ? -23.074 3.78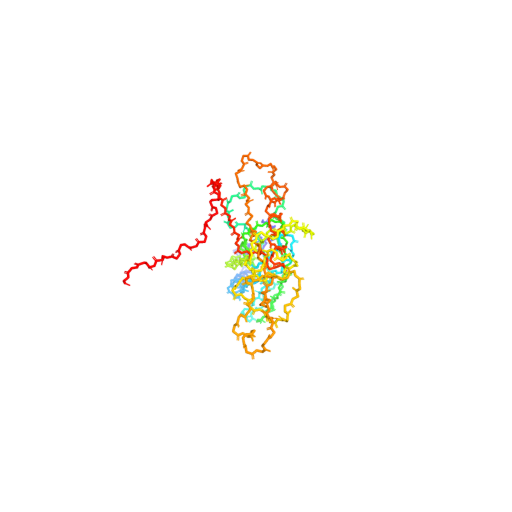3 8.126 1.00 89.25 261 VAL A C 1
ATOM 2044 O O . VAL A 1 261 ? -22.614 3.189 9.099 1.00 89.25 261 VAL A O 1
ATOM 2047 N N . GLU A 1 262 ? -22.359 4.687 7.450 1.00 87.44 262 GLU A N 1
ATOM 2048 C CA . GLU A 1 262 ? -20.984 5.047 7.827 1.00 87.44 262 GLU A CA 1
ATOM 2049 C C . GLU A 1 262 ? -20.950 5.681 9.222 1.00 87.44 262 GLU A C 1
ATOM 2051 O O . GLU A 1 262 ? -20.082 5.347 10.030 1.00 87.44 262 GLU A O 1
ATOM 2056 N N . ALA A 1 263 ? -21.928 6.538 9.537 1.00 89.12 263 ALA A N 1
ATOM 2057 C CA . ALA A 1 263 ? -22.063 7.146 10.857 1.00 89.12 263 ALA A CA 1
ATOM 2058 C C . ALA A 1 263 ? -22.338 6.101 11.953 1.00 89.12 263 ALA A C 1
ATOM 2060 O O . ALA A 1 263 ? -21.683 6.121 12.996 1.00 89.12 263 ALA A O 1
ATOM 2061 N N . ALA A 1 264 ? -23.248 5.152 11.712 1.00 90.38 264 ALA A N 1
ATOM 2062 C CA . ALA A 1 264 ? -23.556 4.072 12.649 1.00 90.38 264 ALA A CA 1
ATOM 2063 C C . ALA A 1 264 ? -22.337 3.172 12.901 1.00 90.38 264 ALA A C 1
ATOM 2065 O O . ALA A 1 264 ? -22.045 2.819 14.043 1.00 90.38 264 ALA A O 1
ATOM 2066 N N . ILE A 1 265 ? -21.573 2.858 11.853 1.00 90.56 265 ILE A N 1
ATOM 2067 C CA . ILE A 1 265 ? -20.346 2.061 11.953 1.00 90.56 265 ILE A CA 1
ATOM 2068 C C . ILE A 1 265 ? -19.236 2.827 12.680 1.00 90.56 265 ILE A C 1
ATOM 2070 O O . ILE A 1 265 ? -18.541 2.251 13.516 1.00 90.56 265 ILE A O 1
ATOM 2074 N N . SER A 1 266 ? -19.087 4.127 12.418 1.00 91.31 266 SER A N 1
ATOM 2075 C CA . SER A 1 266 ? -18.162 5.001 13.149 1.00 91.31 266 SER A CA 1
ATOM 2076 C C . SER A 1 266 ? -18.509 5.074 14.641 1.00 91.31 266 SER A C 1
ATOM 2078 O O . SER A 1 266 ? -17.620 4.950 15.491 1.00 91.31 266 SER A O 1
ATOM 2080 N N . LEU A 1 267 ? -19.797 5.202 14.977 1.00 90.75 267 LEU A N 1
ATOM 2081 C CA . LEU A 1 267 ? -20.284 5.189 16.356 1.00 90.75 267 LEU A CA 1
ATOM 2082 C C . LEU A 1 267 ? -20.019 3.843 17.032 1.00 90.75 267 LEU A C 1
ATOM 2084 O O . LEU A 1 267 ? -19.465 3.816 18.128 1.00 90.75 267 LEU A O 1
ATOM 2088 N N . ALA A 1 268 ? -20.353 2.736 16.370 1.00 90.12 268 ALA A N 1
ATOM 2089 C CA . ALA A 1 268 ? -20.109 1.390 16.876 1.00 90.12 268 ALA A CA 1
ATOM 2090 C C . ALA A 1 268 ? -18.618 1.137 17.141 1.00 90.12 268 ALA A C 1
ATOM 2092 O O . ALA A 1 268 ? -18.260 0.625 18.200 1.00 90.12 268 ALA A O 1
ATOM 2093 N N . ALA A 1 269 ? -17.742 1.570 16.229 1.00 90.31 269 ALA A N 1
ATOM 2094 C CA . ALA A 1 269 ? -16.297 1.524 16.430 1.00 90.31 269 ALA A CA 1
ATOM 2095 C C . ALA A 1 269 ? -15.857 2.389 17.625 1.00 90.31 269 ALA A C 1
ATOM 2097 O O . ALA A 1 269 ? -15.006 1.969 18.406 1.00 90.31 269 ALA A O 1
ATOM 2098 N N . GLY A 1 270 ? -16.463 3.567 17.811 1.00 89.75 270 GLY A N 1
ATOM 2099 C CA . GLY A 1 270 ? -16.250 4.430 18.977 1.00 89.75 270 GLY A CA 1
ATOM 2100 C C . GLY A 1 270 ? -16.641 3.765 20.299 1.00 89.75 270 GLY A C 1
ATOM 2101 O O . GLY A 1 270 ? -15.864 3.788 21.256 1.00 89.75 270 GLY A O 1
ATOM 2102 N N . VAL A 1 271 ? -17.813 3.125 20.341 1.00 87.50 271 VAL A N 1
ATOM 2103 C CA . VAL A 1 271 ? -18.310 2.369 21.502 1.00 87.50 271 VAL A CA 1
ATOM 2104 C C . VAL A 1 271 ? -17.398 1.183 21.803 1.00 87.50 271 VAL A C 1
ATOM 2106 O O . VAL A 1 271 ? -16.977 1.024 22.947 1.00 87.50 271 VAL A O 1
ATOM 2109 N N . ALA A 1 272 ? -17.025 0.398 20.790 1.00 85.12 272 ALA A N 1
ATOM 2110 C CA . ALA A 1 272 ? -16.126 -0.741 20.950 1.00 85.12 272 ALA A CA 1
ATOM 2111 C C . ALA A 1 272 ? -14.733 -0.311 21.440 1.00 85.12 272 ALA A C 1
ATOM 2113 O O . ALA A 1 272 ? -14.203 -0.894 22.382 1.00 85.12 272 ALA A O 1
ATOM 2114 N N . ALA A 1 273 ? -14.163 0.757 20.873 1.00 85.06 273 ALA A N 1
ATOM 2115 C CA . ALA A 1 273 ? -12.880 1.305 21.309 1.00 85.06 273 ALA A CA 1
ATOM 2116 C C . ALA A 1 273 ? -12.936 1.862 22.742 1.00 85.06 273 ALA A C 1
ATOM 2118 O O . ALA A 1 273 ? -11.974 1.739 23.502 1.00 85.06 273 ALA A O 1
ATOM 2119 N N . HIS A 1 274 ? -14.054 2.476 23.142 1.00 84.00 274 HIS A N 1
ATOM 2120 C CA . HIS A 1 274 ? -14.261 2.908 24.524 1.00 84.00 274 HIS A CA 1
ATOM 2121 C C . HIS A 1 274 ? -14.367 1.710 25.477 1.00 84.00 274 HIS A C 1
ATOM 2123 O O . HIS A 1 274 ? -13.695 1.694 26.506 1.00 84.00 274 HIS A O 1
ATOM 2129 N N . ALA A 1 275 ? -15.155 0.696 25.114 1.00 78.69 275 ALA A N 1
ATOM 2130 C CA . ALA A 1 275 ? -15.330 -0.524 25.893 1.00 78.69 275 ALA A CA 1
ATOM 2131 C C . ALA A 1 275 ? -14.012 -1.291 26.075 1.00 78.69 275 ALA A C 1
ATOM 2133 O O . ALA A 1 275 ? -13.689 -1.681 27.193 1.00 78.69 275 ALA A O 1
ATOM 2134 N N . LEU A 1 276 ? -13.213 -1.442 25.012 1.00 77.44 276 LEU A N 1
ATOM 2135 C CA . LEU A 1 276 ? -11.896 -2.089 25.065 1.00 77.44 276 LEU A CA 1
ATOM 2136 C C . LEU A 1 276 ? -10.925 -1.357 25.996 1.00 77.44 276 LEU A C 1
ATOM 2138 O O . LEU A 1 276 ? -10.245 -1.997 26.789 1.00 77.44 276 LEU A O 1
ATOM 2142 N N . ARG A 1 277 ? -10.894 -0.016 25.962 1.00 76.25 277 ARG A N 1
ATOM 2143 C CA . ARG A 1 277 ? -10.053 0.777 26.881 1.00 76.25 277 ARG A CA 1
ATOM 2144 C C . ARG A 1 277 ? -10.427 0.598 28.352 1.00 76.25 277 ARG A C 1
ATOM 2146 O O . ARG A 1 277 ? -9.583 0.822 29.211 1.00 76.25 277 ARG A O 1
ATOM 2153 N N . GLN A 1 278 ? -11.675 0.233 28.637 1.00 70.62 278 GLN A N 1
ATOM 2154 C CA . GLN A 1 278 ? -12.166 -0.022 29.990 1.00 70.62 278 GLN A CA 1
ATOM 2155 C C . GLN A 1 278 ? -12.191 -1.514 30.353 1.00 70.62 278 GLN A C 1
ATOM 2157 O O . GLN A 1 278 ? -12.725 -1.837 31.408 1.00 70.62 278 GLN A O 1
ATOM 2162 N N . ASP A 1 279 ? -11.663 -2.410 29.507 1.00 63.34 279 ASP A N 1
ATOM 2163 C CA . ASP A 1 279 ? -11.747 -3.874 29.666 1.00 63.34 279 ASP A CA 1
ATOM 2164 C C . ASP A 1 279 ? -13.205 -4.379 29.826 1.00 63.34 279 ASP A C 1
ATOM 2166 O O . ASP A 1 279 ? -13.525 -5.181 30.702 1.00 63.34 279 ASP A O 1
ATOM 2170 N N . ARG A 1 280 ? -14.128 -3.825 29.019 1.00 60.91 280 ARG A N 1
ATOM 2171 C CA . ARG A 1 280 ? -15.590 -4.082 29.030 1.00 60.91 280 ARG A CA 1
ATOM 2172 C C . ARG A 1 280 ? -16.127 -4.739 27.750 1.00 60.91 280 ARG A C 1
ATOM 2174 O O . ARG A 1 280 ? -17.336 -4.776 27.540 1.00 60.91 280 ARG A O 1
ATOM 2181 N N . LEU A 1 281 ? -15.263 -5.179 26.834 1.00 54.22 281 LEU A N 1
ATOM 2182 C CA . LEU A 1 281 ? -15.709 -5.790 25.578 1.00 54.22 281 LEU A CA 1
ATOM 2183 C C . LEU A 1 281 ? -15.444 -7.296 25.598 1.00 54.22 281 LEU A C 1
ATOM 2185 O O . LEU A 1 281 ? -14.294 -7.718 25.540 1.00 54.22 281 LEU A O 1
ATOM 2189 N N . SER A 1 282 ? -16.506 -8.097 25.635 1.00 52.12 282 SER A N 1
ATOM 2190 C CA . SER A 1 282 ? -16.419 -9.559 25.564 1.00 52.12 282 SER A CA 1
ATOM 2191 C C . SER A 1 282 ? -16.677 -10.111 24.163 1.00 52.12 282 SER A C 1
ATOM 2193 O O . SER A 1 282 ? -16.003 -11.060 23.770 1.00 52.12 282 SER A O 1
ATOM 2195 N N . GLN A 1 283 ? -17.596 -9.526 23.380 1.00 50.28 283 GLN A N 1
ATOM 2196 C CA . GLN A 1 283 ? -17.880 -9.938 21.995 1.00 50.28 283 GLN A CA 1
ATOM 2197 C C . GLN A 1 283 ? -18.364 -8.770 21.121 1.00 50.28 283 GLN A C 1
ATOM 2199 O O . GLN A 1 283 ? -19.107 -7.904 21.572 1.00 50.28 283 GLN A O 1
ATOM 2204 N N . ALA A 1 284 ? -17.996 -8.785 19.836 1.00 51.53 284 ALA A N 1
ATOM 2205 C CA . ALA A 1 284 ? -18.566 -7.918 18.805 1.00 51.53 284 ALA A CA 1
ATOM 2206 C C . ALA A 1 284 ? -19.142 -8.795 17.683 1.00 51.53 284 ALA A C 1
ATOM 2208 O O . ALA A 1 284 ? -18.430 -9.627 17.125 1.00 51.53 284 ALA A O 1
ATOM 2209 N N . LEU A 1 285 ? -20.427 -8.621 17.365 1.00 50.47 285 LEU A N 1
ATOM 2210 C CA . LEU A 1 285 ? -21.135 -9.393 16.342 1.00 50.47 285 LEU A CA 1
ATOM 2211 C C . LEU A 1 285 ? -21.598 -8.454 15.223 1.00 50.47 285 LEU A C 1
ATOM 2213 O O . LEU A 1 285 ? -22.097 -7.365 15.491 1.00 50.47 285 LEU A O 1
ATOM 2217 N N . TRP A 1 286 ? -21.460 -8.882 13.969 1.00 50.03 286 TRP A N 1
ATOM 2218 C CA . TRP A 1 286 ? -21.991 -8.177 12.800 1.00 50.03 286 TRP A CA 1
ATOM 2219 C C . TRP A 1 286 ? -22.804 -9.143 11.933 1.00 50.03 286 TRP A C 1
ATOM 2221 O O . TRP A 1 286 ? -22.481 -10.326 11.837 1.00 50.03 286 TRP A O 1
ATOM 2231 N N . GLY A 1 287 ? -23.865 -8.653 11.291 1.00 46.91 287 GLY A N 1
ATOM 2232 C CA . GLY A 1 287 ? -24.716 -9.483 10.443 1.00 46.91 287 GLY A CA 1
ATOM 2233 C C . GLY A 1 287 ? -25.678 -8.670 9.582 1.00 46.91 287 GLY A C 1
ATOM 2234 O O . GLY A 1 287 ? -26.055 -7.559 9.932 1.00 46.91 287 GLY A O 1
ATOM 2235 N N . THR A 1 288 ? -26.065 -9.237 8.441 1.00 39.12 288 THR A N 1
ATOM 2236 C CA . THR A 1 288 ? -27.013 -8.658 7.469 1.00 39.12 288 THR A CA 1
ATOM 2237 C C . THR A 1 288 ? -28.448 -9.151 7.658 1.00 39.12 288 THR A C 1
ATOM 2239 O O . THR A 1 288 ? -29.349 -8.735 6.935 1.00 39.12 288 THR A O 1
ATOM 2242 N N . LYS A 1 289 ? -28.674 -10.064 8.609 1.00 39.78 289 LYS A N 1
ATOM 2243 C CA . LYS A 1 289 ? -30.005 -10.566 8.953 1.00 39.78 289 LYS A CA 1
ATOM 2244 C C . LYS A 1 289 ? -30.525 -9.819 10.182 1.00 39.78 289 LYS A C 1
ATOM 2246 O O . LYS A 1 289 ? -29.747 -9.635 11.120 1.00 39.78 289 LYS A O 1
ATOM 2251 N N . PRO A 1 290 ? -31.819 -9.449 10.224 1.00 39.34 290 PRO A N 1
ATOM 2252 C CA . PRO A 1 290 ? -32.418 -8.908 11.433 1.00 39.34 290 PRO A CA 1
ATOM 2253 C C . PRO A 1 290 ? -32.225 -9.919 12.564 1.00 39.34 290 PRO A C 1
ATOM 2255 O O . PRO A 1 290 ? -32.617 -11.084 12.446 1.00 39.34 290 PRO A O 1
ATOM 2258 N N . VAL A 1 291 ? -31.586 -9.480 13.646 1.00 46.81 291 VAL A N 1
ATOM 2259 C CA . VAL A 1 291 ? -31.382 -10.307 14.834 1.00 46.81 291 VAL A CA 1
ATOM 2260 C C . VAL A 1 291 ? -32.744 -10.487 15.498 1.00 46.81 291 VAL A C 1
ATOM 2262 O O . VAL A 1 291 ? -33.222 -9.629 16.237 1.00 46.81 291 VAL A O 1
ATOM 2265 N N . ARG A 1 292 ? -33.415 -11.600 15.191 1.00 34.41 292 ARG A N 1
ATOM 2266 C CA . ARG A 1 292 ? -34.615 -12.026 15.912 1.00 34.41 292 ARG A CA 1
ATOM 2267 C C . ARG A 1 292 ? -34.182 -12.637 17.233 1.00 34.41 292 ARG A C 1
ATOM 2269 O O . ARG A 1 292 ? -33.696 -13.759 17.243 1.00 34.41 292 ARG A O 1
ATOM 2276 N N . GLY A 1 293 ? -34.392 -11.887 18.311 1.00 37.94 293 GLY A N 1
ATOM 2277 C CA . GLY A 1 293 ? -34.266 -12.369 19.680 1.00 37.94 293 GLY A CA 1
ATOM 2278 C C . GLY A 1 293 ? -32.842 -12.777 20.034 1.00 37.94 293 GLY A C 1
ATOM 2279 O O . GLY A 1 293 ? -32.445 -13.923 19.846 1.00 37.94 293 GLY A O 1
ATOM 2280 N N . VAL A 1 294 ? -32.090 -11.860 20.640 1.00 35.53 294 VAL A N 1
ATOM 2281 C CA . VAL A 1 294 ? -30.984 -12.278 21.503 1.00 35.53 294 VAL A CA 1
ATOM 2282 C C . VAL A 1 294 ? -31.633 -12.952 22.708 1.00 35.53 294 VAL A C 1
ATOM 2284 O O . VAL A 1 294 ? -31.999 -12.293 23.679 1.00 35.53 294 VAL A O 1
ATOM 2287 N N . SER A 1 295 ? -31.852 -14.265 22.623 1.00 31.73 295 SER A N 1
ATOM 2288 C CA . SER A 1 295 ? -31.991 -15.065 23.831 1.00 31.73 295 SER A CA 1
ATOM 2289 C C . SER A 1 295 ? -30.684 -14.876 24.578 1.00 31.73 295 SER A C 1
ATOM 2291 O O . SER A 1 295 ? -29.627 -15.215 24.046 1.00 31.73 295 SER A O 1
ATOM 2293 N N . ALA A 1 296 ? -30.746 -14.294 25.774 1.00 30.25 296 ALA A N 1
ATOM 2294 C CA . ALA A 1 296 ? -29.653 -14.384 26.723 1.00 30.25 296 ALA A CA 1
ATOM 2295 C C . ALA A 1 296 ? -29.338 -15.878 26.848 1.00 30.25 296 ALA A C 1
ATOM 2297 O O . ALA A 1 296 ? -30.145 -16.627 27.396 1.00 30.25 296 ALA A O 1
ATOM 2298 N N . SER A 1 297 ? -28.252 -16.340 26.223 1.00 31.44 297 SER A N 1
ATOM 2299 C CA . SER A 1 297 ? -27.806 -17.713 26.399 1.00 31.44 297 SER A CA 1
ATOM 2300 C C . SER A 1 297 ? -27.422 -17.815 27.862 1.00 31.44 297 SER A C 1
ATOM 2302 O O . SER A 1 297 ? -26.432 -17.221 28.300 1.00 31.44 297 SER A O 1
ATOM 2304 N N . SER A 1 298 ? -28.294 -18.476 28.614 1.00 30.77 298 SER A N 1
ATOM 2305 C CA . SER A 1 298 ? -28.095 -18.827 29.999 1.00 30.77 298 SER A CA 1
ATOM 2306 C C . SER A 1 298 ? -26.736 -19.488 30.166 1.00 30.77 298 SER A C 1
ATOM 2308 O O . SER A 1 298 ? -26.239 -20.193 29.283 1.00 30.77 298 SER A O 1
ATOM 2310 N N . ALA A 1 299 ? -26.151 -19.219 31.328 1.00 32.19 299 ALA A N 1
ATOM 2311 C CA . ALA A 1 299 ? -25.067 -19.989 31.894 1.00 32.19 299 ALA A CA 1
ATOM 2312 C C . ALA A 1 299 ? -25.256 -21.482 31.587 1.00 32.19 299 ALA A C 1
ATOM 2314 O O . ALA A 1 299 ? -26.369 -21.999 31.674 1.00 32.19 299 ALA A O 1
ATOM 2315 N N . ARG A 1 300 ? -24.157 -22.125 31.189 1.00 29.52 300 ARG A N 1
ATOM 2316 C CA . ARG A 1 300 ? -24.057 -23.571 31.005 1.00 29.52 300 ARG A CA 1
ATOM 2317 C C . ARG A 1 300 ? -24.774 -24.298 32.144 1.00 29.52 300 ARG A C 1
ATOM 2319 O O . ARG A 1 300 ? -24.439 -24.090 33.307 1.00 29.52 300 ARG A O 1
ATOM 2326 N N . ASP A 1 301 ? -25.721 -25.145 31.760 1.00 29.38 301 ASP A N 1
ATOM 2327 C CA . ASP A 1 301 ? -26.179 -26.272 32.555 1.00 29.38 301 ASP A CA 1
ATOM 2328 C C . ASP A 1 301 ? -24.972 -27.173 32.851 1.00 29.38 301 ASP A C 1
ATOM 2330 O O . ASP A 1 301 ? -24.421 -27.800 31.942 1.00 29.38 301 ASP A O 1
ATOM 2334 N N . ASP A 1 302 ? -24.556 -27.230 34.114 1.00 29.36 302 ASP A N 1
ATOM 2335 C CA . ASP A 1 302 ? -23.797 -28.367 34.628 1.00 29.36 302 ASP A CA 1
ATOM 2336 C C . ASP A 1 302 ? -24.806 -29.475 34.980 1.00 29.36 302 ASP A C 1
ATOM 2338 O O . ASP A 1 302 ? -25.751 -29.225 35.740 1.00 29.36 302 ASP A O 1
ATOM 2342 N N . PRO A 1 303 ? -24.651 -30.707 34.463 1.00 30.77 303 PRO A N 1
ATOM 2343 C CA . PRO A 1 303 ? -25.515 -31.808 34.847 1.00 30.77 303 PRO A CA 1
ATOM 2344 C C . PRO A 1 303 ? -25.183 -32.225 36.282 1.00 30.77 303 PRO A C 1
ATOM 2346 O O . PRO A 1 303 ? -24.109 -32.750 36.579 1.00 30.77 303 PRO A O 1
ATOM 2349 N N . VAL A 1 304 ? -26.141 -32.012 37.182 1.00 31.86 304 VAL A N 1
ATOM 2350 C CA . VAL A 1 304 ? -26.162 -32.637 38.504 1.00 31.86 304 VAL A CA 1
ATOM 2351 C C . VAL A 1 304 ? -26.297 -34.147 38.305 1.00 31.86 304 VAL A C 1
ATOM 2353 O O . VAL A 1 304 ? -27.363 -34.648 37.952 1.00 31.86 304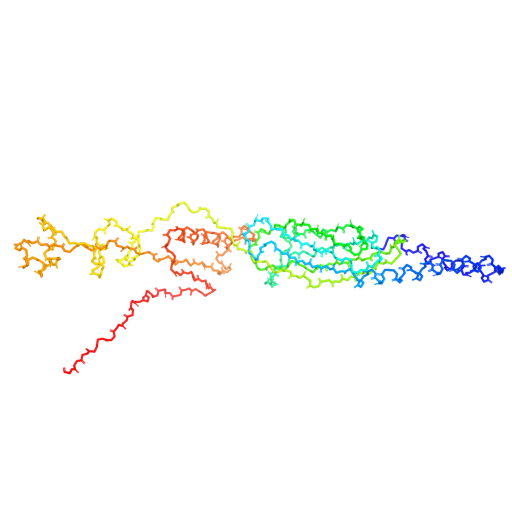 VAL A O 1
ATOM 2356 N N . HIS A 1 305 ? -25.217 -34.881 38.561 1.00 31.23 305 HIS A N 1
ATOM 2357 C CA . HIS A 1 305 ? -25.294 -36.302 38.878 1.00 31.23 305 HIS A CA 1
ATOM 2358 C C . HIS A 1 305 ? -26.071 -36.469 40.194 1.00 31.23 305 HIS A C 1
ATOM 2360 O O . HIS A 1 305 ? -25.590 -36.088 41.261 1.00 31.23 305 HIS A O 1
ATOM 2366 N N . GLN A 1 306 ? -27.275 -37.038 40.113 1.00 29.67 306 GLN A N 1
ATOM 2367 C CA . GLN A 1 306 ? -27.962 -37.663 41.242 1.00 29.67 306 GLN A CA 1
ATOM 2368 C C . GLN A 1 306 ? -27.815 -39.188 41.177 1.00 29.67 306 GLN A C 1
ATOM 2370 O O . GLN A 1 306 ? -27.876 -39.777 40.100 1.00 29.67 306 GLN A O 1
ATOM 2375 N N . ALA A 1 307 ? -27.747 -39.763 42.380 1.00 28.30 307 ALA A N 1
ATOM 2376 C CA . ALA A 1 307 ? -28.078 -41.131 42.777 1.00 28.30 307 ALA A CA 1
ATOM 2377 C C . ALA A 1 307 ? -27.036 -42.242 42.538 1.00 28.30 307 ALA A C 1
ATOM 2379 O O . ALA A 1 307 ? -26.962 -42.861 41.478 1.00 28.30 307 ALA A O 1
ATOM 2380 N N . GLY A 1 308 ? -26.328 -42.542 43.629 1.00 33.09 308 GLY A N 1
ATOM 2381 C CA . GLY A 1 308 ? -25.884 -43.865 44.065 1.00 33.09 308 GLY A CA 1
ATOM 2382 C C . GLY A 1 308 ? -25.930 -43.880 45.587 1.00 33.09 308 GLY A C 1
ATOM 2383 O O . GLY A 1 308 ? -25.331 -42.947 46.166 1.00 33.09 308 GLY A O 1
#

Radius of gyration: 36.22 Å; Cα contacts (8 Å, |Δi|>4): 552; chains: 1; bounding box: 64×59×126 Å

pLDDT: mean 76.73, std 18.79, range [28.3, 96.06]

Nearest PDB structures (foldseek):
  7bj3-assembly1_A  TM=5.086E-01  e=9.744E-03  Streptococcus pyogenes
  3eif-assembly1_A  TM=5.424E-01  e=2.150E-02  Streptococcus pyogenes
  7yzx-assembly1_A  TM=5.106E-01  e=1.154E-02  Streptococcus pyogenes
  8bty-assembly1_A  TM=4.718E-01  e=1.293E-02  Streptococcus agalactiae
  5aoo-assembly1_A  TM=4.797E-01  e=4.554E-01  Kobuvirus aichi

Mean predicted aligned error: 14.43 Å

Sequence (308 aa):
MRLHDIGLPLWTSLALVFALTTGGPFPWFLFYCLAGALVLSGLWAYHASRNVDCSATVDRAAATAGEVVELRLELENRSLLPVPRVLVANGAARPEDGEGTGTGDGAAAGQRVTYLGLGPLATFIDRRRIRLDRRGRYRLGPIVVEAQDPLGIFRIRRVVHAEPELTVYPRPAPVRELPIVPRQPFGRQPTRIRAWQDPSSLNDVRPFRPGDNPKHIHWKLSARFGDLYVKEFDLRATTDIVVFIDLDRRVQAGQGAASTVEAAISLAAGVAAHALRQDRLSQALWGTKPVRGVSASSARDDPVHQAG

Solvent-accessible surface area (backbone atoms only — not comparable to full-atom values): 17764 Å² total; per-residue (Å²): 137,64,85,72,64,53,48,65,66,51,51,35,52,51,31,45,51,49,23,72,73,70,48,67,70,65,36,47,50,55,24,51,54,46,49,48,50,52,53,51,36,46,53,45,13,51,52,40,45,72,33,48,47,68,48,51,47,57,82,52,62,61,48,43,29,64,43,76,43,47,39,40,35,40,36,37,30,76,33,84,62,61,33,63,35,36,36,42,33,41,38,43,64,38,62,69,76,82,80,70,94,59,100,60,90,74,68,73,46,60,69,50,72,49,80,44,64,40,50,49,64,30,73,49,80,49,79,41,83,46,67,46,71,57,56,48,48,29,34,51,25,55,29,35,42,31,22,30,20,88,87,60,67,39,72,38,75,43,80,38,91,38,52,43,62,35,38,26,39,60,45,55,37,92,62,88,79,76,98,73,76,72,82,39,42,69,46,86,39,84,47,91,57,79,90,22,50,25,92,86,41,78,68,51,75,44,75,60,54,98,89,62,64,76,89,41,48,38,60,78,58,18,71,73,71,77,48,61,28,28,58,38,49,38,34,18,30,32,47,79,49,78,59,84,66,87,68,56,71,88,84,47,52,77,62,74,78,76,10,48,60,48,50,51,49,13,42,50,42,10,51,50,54,47,27,50,77,67,76,27,60,76,54,82,62,85,60,85,62,86,83,76,70,85,68,79,79,68,78,81,83,74,84,81,86,75,92,132

Foldseek 3Di:
DDPVLCPLVVVLVVLVVVCVVVPDDVSVVVNCVSVVVVVVQVVQQVLQVVQKDKAWDKPDQEEAAQDKTKIKIKIWRAAQDKQQWKKKWKAFWDFPPPPPPDPDDQRPVPGDIDIDIAHGRGMDIDIDIDHGNDFGKIWTGFMKIWTGGPSRNDIDIDTDRNTRIHGYAYAADADDDDPDDFDALDADDQDPPPVSFDPVAFDDKAFDDPPDDPVQWPVVVCVVPVGTIGTDGGRGTAAEDEDEDAPPPVVKDDDDCPIPNSVSSNHVNNVQVVCVVVVHYDDYDYDNDPPDDPPVPDDDDDDDDDDD